Protein AF-A0A225WXA6-F1 (afdb_monomer_lite)

InterPro domains:
  IPR009057 Homedomain-like superfamily [SSF46689] (3-61)
  IPR036397 Ribonuclease H superfamily [G3DSA:3.30.420.10] (35-181)
  IPR038717 Tc1-like transposase, DDE domain [PF13358] (52-147)

Secondary structure (DSSP, 8-state):
----HHHHHHHHIIIIIS---HHHHHHHHT--HHHHHHHHHHHHHHS-SSPPPS-PPPP--TT---HHHHHHHHHHHTGGG---TTSTT-EEEE---TTT--HHHHHHHHTTT-EEEEPPTT-GGG-HHHHHHHHHHHHHHHH--THHHH-HHHHHHHHHHHHHSS-HHHHHHHHHHTT-PPPGGG---

Radius of gyration: 19.62 Å; chains: 1; bounding box: 56×31×56 Å

pLDDT: mean 82.95, std 14.19, range [34.62, 97.69]

Organism: NCBI:txid4795

Foldseek 3Di:
DDDDQQLLVVLCCCCQQVVHDLVVSCVVSVHDSVLSVLQNVVCVVPVGSDDDPDDDDPDDDPPPQALVNVVVCCVVPPLVQAAAPPDPNQEAEEESGPSCRHHVNCCSSVVRNGYYHYDRPPPVQQPLVNVLVVQLVVCCVVPVDPVCVVDVPVSSVVSNCVSPVDDVVSVQVSNVSNVDHPDPPPPDD

Sequence (189 aa):
MTYSIVLRWRDIVLMYVYSVDIATVATVLGVSVRSLSRWYTRFRATGNVLKDRQGPRPNGVDGTFTRVGFHDVFKERILPFLNSWPLPRSIVIMDNAKIHMYEKLQVLVHATGALLFFLLPYSPDLNSIEVGFLLLKRWIQRYANMAFREDPLAVLRVAMYECTKQKEEVAENLYSHCGYKPNESSIHP

Structure (mmCIF, N/CA/C/O backbone):
data_AF-A0A225WXA6-F1
#
_entry.id   AF-A0A225WXA6-F1
#
loop_
_atom_site.group_PDB
_atom_site.id
_atom_site.type_symbol
_atom_site.label_atom_id
_atom_site.label_alt_id
_atom_site.label_comp_id
_atom_site.label_asym_id
_atom_site.label_entity_id
_atom_site.label_seq_id
_atom_site.pdbx_PDB_ins_code
_atom_site.Cartn_x
_atom_site.Cartn_y
_atom_site.Cartn_z
_atom_site.occupancy
_atom_site.B_iso_or_equiv
_atom_site.auth_seq_id
_atom_site.auth_comp_id
_atom_site.auth_asym_id
_atom_site.auth_atom_id
_atom_site.pdbx_PDB_model_num
ATOM 1 N N . MET A 1 1 ? 14.614 14.986 -23.879 1.00 52.78 1 MET A N 1
ATOM 2 C CA . MET A 1 1 ? 13.524 15.327 -22.941 1.00 52.78 1 MET A CA 1
ATOM 3 C C . MET A 1 1 ? 13.657 14.467 -21.691 1.00 52.78 1 MET A C 1
ATOM 5 O O . MET A 1 1 ? 13.806 13.253 -21.813 1.00 52.78 1 MET A O 1
ATOM 9 N N . THR A 1 2 ? 13.681 15.078 -20.507 1.00 77.06 2 THR A N 1
ATOM 10 C CA . THR A 1 2 ? 13.882 14.363 -19.238 1.00 77.06 2 THR A CA 1
ATOM 11 C C . THR A 1 2 ? 12.527 14.12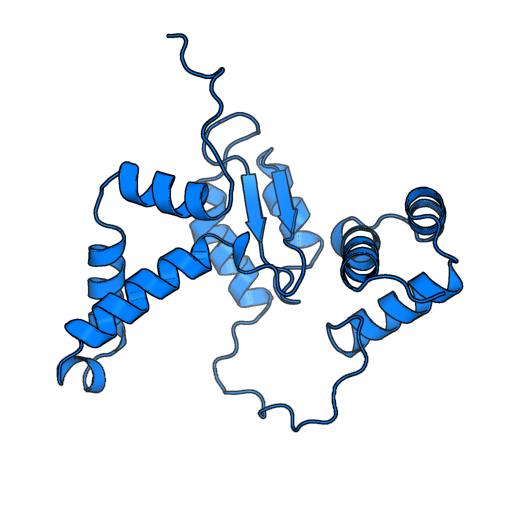3 -18.587 1.00 77.06 2 THR A C 1
ATOM 13 O O . THR A 1 2 ? 11.960 15.020 -17.981 1.00 77.06 2 THR A O 1
ATOM 16 N N . TYR A 1 3 ? 11.987 12.914 -18.732 1.00 83.81 3 TYR A N 1
ATOM 17 C CA . TYR A 1 3 ? 10.738 12.541 -18.067 1.00 83.81 3 TYR A CA 1
ATOM 18 C C . TYR A 1 3 ? 10.934 12.446 -16.553 1.00 83.81 3 TYR A C 1
ATOM 20 O O . TYR A 1 3 ? 11.946 11.878 -16.107 1.00 83.81 3 TYR A O 1
ATOM 28 N N . SER A 1 4 ? 9.960 12.962 -15.795 1.00 86.31 4 SER A N 1
ATOM 29 C CA . SER A 1 4 ? 9.952 12.936 -14.330 1.00 86.31 4 SER A CA 1
ATOM 30 C C . SER A 1 4 ? 10.000 11.503 -13.799 1.00 86.31 4 SER A C 1
ATOM 32 O O . SER A 1 4 ? 9.551 10.564 -14.458 1.00 86.31 4 SER A O 1
ATOM 34 N N . ILE A 1 5 ? 10.550 11.318 -12.598 1.00 83.44 5 ILE A N 1
ATOM 35 C CA . ILE A 1 5 ? 10.595 10.002 -11.944 1.00 83.44 5 ILE A CA 1
ATOM 36 C C . ILE A 1 5 ? 9.184 9.429 -11.745 1.00 83.44 5 ILE A C 1
ATOM 38 O O . ILE A 1 5 ? 8.960 8.251 -12.009 1.00 83.44 5 ILE A O 1
ATOM 42 N N . VAL A 1 6 ? 8.232 10.290 -11.382 1.00 80.62 6 VAL A N 1
ATOM 43 C CA . VAL A 1 6 ? 6.814 9.965 -11.190 1.00 80.62 6 VAL A CA 1
ATOM 44 C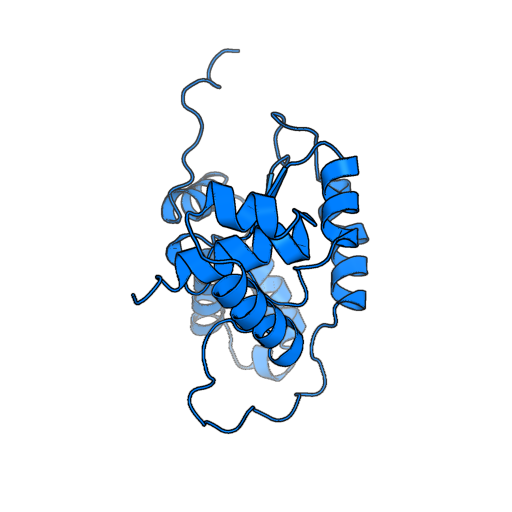 C . VAL A 1 6 ? 6.211 9.356 -12.451 1.00 80.62 6 VAL A C 1
ATOM 46 O O . VAL A 1 6 ? 5.608 8.288 -12.389 1.00 80.62 6 VAL A O 1
ATOM 49 N N . LEU A 1 7 ? 6.433 9.982 -13.611 1.00 86.31 7 LEU A N 1
ATOM 50 C CA . LEU A 1 7 ? 5.884 9.494 -14.875 1.00 86.31 7 LEU A CA 1
ATOM 51 C C . LEU A 1 7 ? 6.416 8.100 -15.228 1.00 86.31 7 LEU A C 1
ATOM 53 O O . LEU A 1 7 ? 5.663 7.253 -15.698 1.00 86.31 7 LEU A O 1
ATOM 57 N N . ARG A 1 8 ? 7.702 7.844 -14.957 1.00 89.94 8 ARG A N 1
ATOM 58 C CA . ARG A 1 8 ? 8.323 6.534 -15.208 1.00 89.94 8 ARG A CA 1
ATOM 59 C C . ARG A 1 8 ? 7.733 5.441 -14.332 1.00 89.94 8 ARG A C 1
ATOM 61 O O . ARG A 1 8 ? 7.588 4.320 -14.788 1.00 89.94 8 ARG A O 1
ATOM 68 N N . TRP A 1 9 ? 7.411 5.743 -13.079 1.00 86.00 9 TRP A N 1
ATOM 69 C CA . TRP A 1 9 ? 6.780 4.764 -12.196 1.00 86.00 9 TRP A CA 1
ATOM 70 C C . TRP A 1 9 ? 5.307 4.548 -12.510 1.00 86.00 9 TRP A C 1
ATOM 72 O O . TRP A 1 9 ? 4.847 3.413 -12.423 1.00 86.00 9 TRP A O 1
ATOM 82 N N . ARG A 1 10 ? 4.594 5.590 -12.955 1.00 86.44 10 ARG A N 1
ATOM 83 C CA . ARG A 1 10 ? 3.223 5.452 -13.463 1.00 86.44 10 ARG A CA 1
ATOM 84 C C . ARG A 1 10 ? 3.166 4.488 -14.649 1.00 86.44 10 ARG A C 1
ATOM 86 O O . ARG A 1 10 ? 2.295 3.628 -14.677 1.00 86.44 10 ARG A O 1
ATOM 93 N N . ASP A 1 11 ? 4.127 4.589 -15.567 1.00 89.94 11 ASP A N 1
ATOM 94 C CA . ASP A 1 11 ? 4.320 3.623 -16.655 1.00 89.94 11 ASP A CA 1
ATOM 95 C C . ASP A 1 11 ? 4.487 2.185 -16.131 1.00 89.94 11 ASP A C 1
ATOM 97 O O . ASP A 1 11 ? 3.712 1.302 -16.492 1.00 89.94 11 ASP A O 1
ATOM 101 N N . ILE A 1 12 ? 5.426 1.959 -15.201 1.00 90.44 12 ILE A N 1
ATOM 102 C CA . ILE A 1 12 ? 5.636 0.622 -14.626 1.00 90.44 12 ILE A CA 1
ATOM 103 C C . ILE A 1 12 ? 4.364 0.072 -13.989 1.00 90.44 12 ILE A C 1
ATOM 105 O O . ILE A 1 12 ? 4.042 -1.087 -14.214 1.00 90.44 12 ILE A O 1
ATOM 109 N N . VAL A 1 13 ? 3.641 0.865 -13.200 1.00 85.12 13 VAL A N 1
ATOM 110 C CA . VAL A 1 13 ? 2.403 0.406 -12.558 1.00 85.12 13 VAL A CA 1
ATOM 111 C C . VAL A 1 13 ? 1.384 -0.037 -13.613 1.00 85.12 13 VAL A C 1
ATOM 113 O O . VAL A 1 13 ? 0.858 -1.145 -13.518 1.00 85.12 13 VAL A O 1
ATOM 116 N N . LEU A 1 14 ? 1.159 0.771 -14.652 1.00 88.38 14 LEU A N 1
ATOM 117 C CA . LEU A 1 14 ? 0.216 0.442 -15.725 1.00 88.38 14 LEU A CA 1
ATOM 118 C C . LEU A 1 14 ? 0.629 -0.822 -16.490 1.00 88.38 14 LEU A C 1
ATOM 120 O O . LEU A 1 14 ? -0.184 -1.722 -16.673 1.00 88.38 14 LEU A O 1
ATOM 124 N N . MET A 1 15 ? 1.893 -0.927 -16.895 1.00 91.06 15 MET A N 1
ATOM 125 C CA . MET A 1 15 ? 2.355 -2.057 -17.703 1.00 91.06 15 MET A CA 1
ATOM 126 C C . MET A 1 15 ? 2.558 -3.348 -16.905 1.00 91.06 15 MET A C 1
ATOM 128 O O . MET A 1 15 ? 2.297 -4.438 -17.400 1.00 91.06 15 MET A O 1
ATOM 132 N N . TYR A 1 16 ? 3.135 -3.257 -15.707 1.00 86.75 16 TYR A N 1
ATOM 133 C CA . TYR A 1 16 ? 3.608 -4.423 -14.957 1.00 86.75 16 TYR A CA 1
ATOM 134 C C . TYR A 1 16 ? 2.580 -4.949 -13.958 1.00 86.75 16 TYR A C 1
ATOM 136 O O . TYR A 1 16 ? 2.570 -6.147 -13.687 1.00 86.75 16 TYR A O 1
ATOM 144 N N . VAL A 1 17 ? 1.765 -4.065 -13.381 1.00 82.69 17 VAL A N 1
ATOM 145 C CA . VAL A 1 17 ? 0.721 -4.474 -12.436 1.00 82.69 17 VAL A CA 1
ATOM 146 C C . VAL A 1 17 ? -0.581 -4.688 -13.185 1.00 82.69 17 VAL A C 1
ATOM 148 O O . VAL A 1 17 ? -1.092 -5.798 -13.188 1.00 82.69 17 VAL A O 1
ATOM 151 N N . TYR A 1 18 ? -1.050 -3.657 -13.888 1.00 85.81 18 TYR A N 1
ATOM 152 C CA . TYR A 1 18 ? -2.342 -3.682 -14.573 1.00 85.81 18 TYR A CA 1
ATOM 153 C C . TYR A 1 18 ? -2.319 -4.350 -15.952 1.00 85.81 18 TYR A C 1
ATOM 155 O O . TYR A 1 18 ? -3.352 -4.387 -16.616 1.00 85.81 18 TYR A O 1
ATOM 163 N N . SER A 1 19 ? -1.163 -4.856 -16.393 1.00 87.62 19 SER A N 1
ATOM 164 C CA . SER A 1 19 ? -0.989 -5.505 -17.699 1.00 87.62 19 SER A CA 1
ATOM 165 C C . SER A 1 19 ? -1.495 -4.665 -18.885 1.00 87.62 19 SER A C 1
ATOM 167 O O . SER A 1 19 ? -1.908 -5.214 -19.905 1.00 87.62 19 SER A O 1
ATOM 169 N N . VAL A 1 20 ? -1.465 -3.329 -18.771 1.00 89.50 20 VAL A N 1
ATOM 170 C CA . VAL A 1 20 ? -1.854 -2.419 -19.857 1.00 89.50 20 VAL A CA 1
ATOM 171 C C . VAL A 1 20 ? -0.798 -2.478 -20.954 1.00 89.50 20 VAL A C 1
ATOM 173 O O . VAL A 1 20 ? 0.406 -2.418 -20.681 1.00 89.50 20 VAL A O 1
ATOM 176 N N . ASP A 1 21 ? -1.235 -2.583 -22.207 1.00 93.44 21 ASP A N 1
ATOM 177 C CA . ASP A 1 21 ? -0.313 -2.690 -23.328 1.00 93.44 21 ASP A CA 1
ATOM 178 C C . ASP A 1 21 ? 0.531 -1.413 -23.502 1.00 93.44 21 ASP A C 1
ATOM 180 O O . ASP A 1 21 ? 0.099 -0.282 -23.255 1.00 93.44 21 ASP A O 1
ATOM 184 N N . ILE A 1 22 ? 1.769 -1.601 -23.958 1.00 94.19 22 ILE A N 1
ATOM 185 C CA . ILE A 1 22 ? 2.748 -0.517 -24.080 1.00 94.19 22 ILE A CA 1
ATOM 186 C C . ILE A 1 22 ? 2.324 0.567 -25.080 1.00 94.19 22 ILE A C 1
ATOM 188 O O . ILE A 1 22 ? 2.755 1.711 -24.940 1.00 94.19 22 ILE A O 1
ATOM 192 N N . ALA A 1 23 ? 1.501 0.242 -26.082 1.00 93.88 23 ALA A N 1
ATOM 193 C CA . ALA A 1 23 ? 1.040 1.215 -27.066 1.00 93.88 23 ALA A CA 1
ATOM 194 C C . ALA A 1 23 ? -0.045 2.122 -26.463 1.00 93.88 23 ALA A C 1
ATOM 196 O O . ALA A 1 23 ? 0.016 3.343 -26.632 1.00 93.88 23 ALA A O 1
ATOM 197 N N . THR A 1 24 ? -0.964 1.565 -25.673 1.00 92.94 24 THR A N 1
ATOM 198 C CA . THR A 1 24 ? -1.931 2.338 -24.884 1.00 92.94 24 THR A CA 1
ATOM 199 C C . THR A 1 24 ? -1.224 3.218 -23.866 1.00 92.94 24 THR A C 1
ATOM 201 O O . THR A 1 24 ? -1.494 4.417 -23.810 1.00 92.94 24 THR A O 1
ATOM 204 N N . VAL A 1 25 ? -0.253 2.688 -23.113 1.00 92.69 25 VAL A N 1
ATOM 205 C CA . VAL A 1 25 ? 0.516 3.502 -22.155 1.00 92.69 25 VAL A CA 1
ATOM 206 C C . VAL A 1 25 ? 1.294 4.616 -22.865 1.00 92.69 25 VAL A C 1
ATOM 208 O O . VAL A 1 25 ? 1.285 5.757 -22.401 1.00 92.69 25 VAL A O 1
ATOM 211 N N . ALA A 1 26 ? 1.910 4.332 -24.018 1.00 93.38 26 ALA A N 1
ATOM 212 C CA . ALA A 1 26 ? 2.586 5.343 -24.835 1.00 93.38 26 ALA A CA 1
ATOM 213 C C . ALA A 1 26 ? 1.645 6.476 -25.251 1.00 93.38 26 ALA A C 1
ATOM 215 O O . ALA A 1 26 ? 2.010 7.649 -25.152 1.00 93.38 26 ALA A O 1
ATOM 216 N N . THR A 1 27 ? 0.430 6.114 -25.657 1.00 93.31 27 THR A N 1
ATOM 217 C CA . THR A 1 27 ? -0.609 7.047 -26.100 1.00 93.31 27 THR A CA 1
ATOM 218 C C . THR A 1 27 ? -1.107 7.900 -24.936 1.00 93.31 27 THR A C 1
ATOM 220 O O . THR A 1 27 ? -1.074 9.125 -25.008 1.00 93.31 27 THR A O 1
ATOM 223 N N . VAL A 1 28 ? -1.492 7.268 -23.826 1.00 90.50 28 VAL A N 1
ATOM 224 C CA . VAL A 1 28 ? -2.070 7.937 -22.650 1.00 90.50 28 VAL A CA 1
ATOM 225 C C . VAL A 1 28 ? -1.052 8.830 -21.937 1.00 90.50 28 VAL A C 1
ATOM 227 O O . VAL A 1 28 ? -1.403 9.892 -21.428 1.00 90.50 28 VAL A O 1
ATOM 230 N N . LEU A 1 29 ? 0.216 8.413 -21.866 1.00 91.25 29 LEU A N 1
ATOM 231 C CA . LEU A 1 29 ? 1.261 9.168 -21.168 1.00 91.25 29 LEU A CA 1
ATOM 232 C C . LEU A 1 29 ? 2.011 10.160 -22.067 1.00 91.25 29 LEU A C 1
ATOM 234 O O . LEU A 1 29 ? 2.798 10.949 -21.544 1.00 91.25 29 LEU A O 1
ATOM 238 N N . GLY A 1 30 ? 1.817 10.114 -23.390 1.00 92.00 30 GLY A N 1
ATOM 239 C CA . GLY A 1 30 ? 2.584 10.926 -24.340 1.00 92.00 30 GLY A CA 1
ATOM 240 C C . GLY A 1 30 ? 4.080 10.582 -24.349 1.00 92.00 30 GLY A C 1
ATOM 241 O O . GLY A 1 30 ? 4.936 11.459 -24.492 1.00 92.00 30 GLY A O 1
ATOM 242 N N . VAL A 1 31 ? 4.425 9.307 -24.143 1.00 92.88 31 VAL A N 1
ATOM 243 C CA . VAL A 1 31 ? 5.813 8.830 -24.047 1.00 92.88 31 VAL A CA 1
ATOM 244 C C . VAL A 1 31 ? 6.100 7.838 -25.167 1.00 92.88 31 VAL A C 1
ATOM 246 O O . VAL A 1 31 ? 5.332 6.920 -25.414 1.00 92.88 31 VAL A O 1
ATOM 249 N N . SER A 1 32 ? 7.259 7.962 -25.819 1.00 94.81 32 SER A N 1
ATOM 250 C CA . SER A 1 32 ? 7.673 7.010 -26.859 1.00 94.81 32 SER A CA 1
ATOM 251 C C . SER A 1 32 ? 7.761 5.575 -26.316 1.00 94.81 32 SER A C 1
ATOM 253 O O . SER A 1 32 ? 8.412 5.368 -25.284 1.00 94.81 32 SER A O 1
ATOM 255 N N . VAL A 1 33 ? 7.284 4.588 -27.080 1.00 95.06 33 VAL A N 1
ATOM 256 C CA . VAL A 1 33 ? 7.419 3.147 -26.778 1.00 95.06 33 VAL A CA 1
ATOM 257 C C . VAL A 1 33 ? 8.857 2.778 -26.395 1.00 95.06 33 VAL A C 1
ATOM 259 O O . VAL A 1 33 ? 9.084 2.135 -25.377 1.00 95.06 33 VAL A O 1
ATOM 262 N N . ARG A 1 34 ? 9.862 3.289 -27.122 1.00 94.69 34 ARG A N 1
ATOM 263 C CA . ARG A 1 34 ? 11.288 3.047 -26.827 1.00 94.69 34 ARG A CA 1
ATOM 264 C C . ARG A 1 34 ? 11.699 3.453 -25.406 1.00 94.69 34 ARG A C 1
ATOM 266 O O . ARG A 1 34 ? 12.528 2.788 -24.784 1.00 94.69 34 ARG A O 1
ATOM 273 N N . SER A 1 35 ? 11.169 4.568 -24.903 1.00 93.81 35 SER A N 1
ATOM 274 C CA . SER A 1 35 ? 11.470 5.037 -23.546 1.00 93.81 35 SER A CA 1
ATOM 275 C C . SER A 1 35 ? 10.802 4.159 -22.493 1.00 93.81 35 SER A C 1
ATOM 277 O O . SER A 1 35 ? 11.492 3.791 -21.541 1.00 93.81 35 SER A O 1
ATOM 279 N N . LEU A 1 36 ? 9.539 3.776 -22.713 1.00 93.44 36 LEU A N 1
ATOM 280 C CA . LEU A 1 36 ? 8.795 2.853 -21.849 1.00 93.44 36 LEU A CA 1
ATOM 281 C C . LEU A 1 36 ? 9.486 1.486 -21.785 1.00 93.44 36 LEU A C 1
ATOM 283 O O . LEU A 1 36 ? 9.868 1.037 -20.709 1.00 93.44 36 LEU A O 1
ATOM 287 N N . SER A 1 37 ? 9.811 0.876 -22.935 1.00 94.19 37 SER A N 1
ATOM 288 C CA . SER A 1 37 ? 10.503 -0.422 -22.991 1.00 94.19 37 SER A CA 1
ATOM 289 C C . SER A 1 37 ? 11.821 -0.411 -22.215 1.00 94.19 37 SER A C 1
ATOM 291 O O . SER A 1 37 ? 12.156 -1.374 -21.522 1.00 94.19 37 SER A O 1
ATOM 293 N N . ARG A 1 38 ? 12.576 0.693 -22.292 1.00 93.69 38 ARG A N 1
ATOM 294 C CA . ARG A 1 38 ? 13.838 0.856 -21.559 1.00 93.69 38 ARG A CA 1
ATOM 295 C C . ARG A 1 38 ? 13.618 0.923 -20.046 1.00 93.69 38 ARG A C 1
A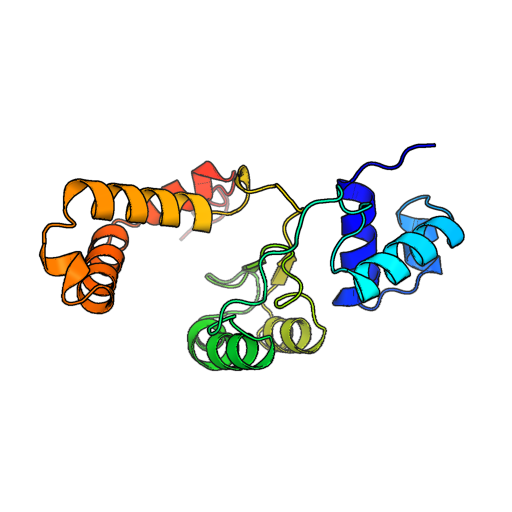TOM 297 O O . ARG A 1 38 ? 14.418 0.354 -19.303 1.00 93.69 38 ARG A O 1
ATOM 304 N N . TRP A 1 39 ? 12.593 1.637 -19.580 1.00 92.44 39 TRP A N 1
ATOM 305 C CA . TRP A 1 39 ? 12.268 1.707 -18.153 1.00 92.44 39 TRP A CA 1
ATOM 306 C C . TRP A 1 39 ? 11.727 0.375 -17.645 1.00 92.44 39 TRP A C 1
ATOM 308 O O . TRP A 1 39 ? 12.218 -0.111 -16.630 1.00 92.44 39 TRP A O 1
ATOM 318 N N . TYR A 1 40 ? 10.824 -0.256 -18.394 1.00 91.31 40 TYR A N 1
ATOM 319 C CA . TYR A 1 40 ? 10.265 -1.566 -18.082 1.00 91.31 40 TYR A CA 1
ATOM 320 C C . TYR A 1 40 ? 11.349 -2.640 -17.949 1.00 91.31 40 TYR A C 1
ATOM 322 O O . TYR A 1 40 ? 11.455 -3.294 -16.913 1.00 91.31 40 TYR A O 1
ATOM 330 N N . THR A 1 41 ? 12.228 -2.763 -18.949 1.00 92.12 41 THR A N 1
ATOM 331 C CA . THR A 1 41 ? 13.346 -3.727 -18.929 1.00 92.12 41 THR A CA 1
ATOM 332 C C . THR A 1 41 ? 14.232 -3.523 -17.703 1.00 92.12 41 THR A C 1
ATOM 334 O O . THR A 1 41 ? 14.635 -4.475 -17.036 1.00 92.12 41 THR A O 1
ATOM 337 N N . ARG A 1 42 ? 14.505 -2.263 -17.362 1.00 89.50 42 ARG A N 1
ATOM 338 C CA . ARG A 1 42 ? 15.304 -1.940 -16.188 1.00 89.50 42 ARG A CA 1
ATOM 339 C C . ARG A 1 42 ? 14.601 -2.297 -14.890 1.00 89.50 42 ARG A C 1
ATOM 341 O O . ARG A 1 42 ? 15.212 -2.939 -14.046 1.00 89.50 42 ARG A O 1
ATOM 348 N N . PHE A 1 43 ? 13.340 -1.913 -14.743 1.00 88.06 43 PHE A N 1
ATOM 349 C CA . PHE A 1 43 ? 12.554 -2.242 -13.566 1.00 88.06 43 PHE A CA 1
ATOM 350 C C . PHE A 1 43 ? 12.493 -3.761 -13.354 1.00 88.06 43 PHE A C 1
ATOM 352 O O . PHE A 1 43 ? 12.691 -4.239 -12.238 1.00 88.06 43 PHE A O 1
ATOM 359 N N . ARG A 1 44 ? 12.325 -4.548 -14.424 1.00 86.19 44 ARG A N 1
ATOM 360 C CA . ARG A 1 44 ? 12.378 -6.016 -14.347 1.00 86.19 44 ARG A CA 1
ATOM 361 C C . ARG A 1 44 ? 13.712 -6.511 -13.775 1.00 86.19 44 ARG A C 1
ATOM 363 O O . ARG A 1 44 ? 13.700 -7.377 -12.897 1.00 86.19 44 ARG A O 1
ATOM 370 N N . ALA A 1 45 ? 14.826 -5.928 -14.220 1.00 83.06 45 ALA A N 1
ATOM 371 C CA . ALA A 1 45 ? 16.173 -6.299 -13.793 1.00 83.06 45 ALA A CA 1
ATOM 372 C C . ALA A 1 45 ? 16.522 -5.839 -12.364 1.00 83.06 45 ALA A C 1
ATOM 374 O O . ALA A 1 45 ? 17.020 -6.630 -11.568 1.00 83.06 45 ALA A O 1
ATOM 375 N N . THR A 1 46 ? 16.262 -4.577 -12.014 1.00 81.69 46 THR A N 1
ATOM 376 C CA . THR A 1 46 ? 16.762 -3.962 -10.768 1.00 81.69 46 THR A CA 1
ATOM 377 C C . THR A 1 46 ? 15.678 -3.670 -9.737 1.00 81.69 46 THR A C 1
ATOM 379 O O . THR A 1 46 ? 15.992 -3.435 -8.577 1.00 81.69 46 THR A O 1
ATOM 382 N N . GLY A 1 47 ? 14.406 -3.673 -10.133 1.00 79.50 47 GLY A N 1
ATOM 383 C CA . GLY A 1 47 ? 13.308 -3.154 -9.319 1.00 79.50 47 GLY A CA 1
ATOM 384 C C . GLY A 1 47 ? 13.225 -1.626 -9.296 1.00 79.50 47 GLY A C 1
ATOM 385 O O . GLY A 1 47 ? 12.451 -1.093 -8.514 1.00 79.50 47 GLY A O 1
ATOM 386 N N . ASN A 1 48 ? 13.995 -0.907 -10.123 1.00 82.38 48 ASN A N 1
ATOM 387 C CA . ASN A 1 48 ? 14.000 0.557 -10.153 1.00 82.38 48 ASN A CA 1
ATOM 388 C C . ASN A 1 48 ? 13.980 1.099 -11.595 1.00 82.38 48 ASN A C 1
ATOM 390 O O . ASN A 1 48 ? 14.526 0.490 -12.512 1.00 82.38 48 ASN A O 1
ATOM 394 N N . VAL A 1 49 ? 13.381 2.273 -11.807 1.00 84.19 49 VAL A N 1
ATOM 395 C CA . VAL A 1 49 ? 13.358 2.968 -13.112 1.00 84.19 49 VAL A CA 1
ATOM 396 C C . VAL A 1 49 ? 14.550 3.915 -13.313 1.00 84.19 49 VAL A C 1
ATOM 398 O O . VAL A 1 49 ? 14.794 4.400 -14.425 1.00 84.19 49 VAL A O 1
ATOM 401 N N . LEU A 1 50 ? 15.306 4.200 -12.249 1.00 83.06 50 LEU A N 1
ATOM 402 C CA . LEU A 1 50 ? 16.518 5.021 -12.275 1.00 83.06 50 LEU A CA 1
ATOM 403 C C . LEU A 1 50 ? 17.783 4.177 -12.455 1.00 83.06 50 LEU A C 1
ATOM 405 O O . LEU A 1 50 ? 17.748 2.954 -12.387 1.00 83.06 50 LEU A O 1
ATOM 409 N N . LYS A 1 51 ? 18.908 4.814 -12.814 1.00 76.25 51 LYS A N 1
ATOM 410 C CA . LYS A 1 51 ? 20.217 4.131 -12.774 1.00 76.25 51 LYS A CA 1
ATOM 411 C C . LYS A 1 51 ? 20.585 4.044 -11.294 1.00 76.25 51 LYS A C 1
ATOM 413 O O . LYS A 1 51 ? 20.437 5.057 -10.615 1.00 76.25 51 LYS A O 1
ATOM 418 N N . ASP A 1 52 ? 21.043 2.886 -10.822 1.00 63.19 52 ASP A N 1
ATOM 419 C CA . ASP A 1 52 ? 21.612 2.793 -9.475 1.00 63.19 52 ASP A CA 1
ATOM 420 C C . ASP A 1 52 ? 22.697 3.874 -9.341 1.00 63.19 52 ASP A C 1
ATOM 422 O O . ASP A 1 52 ? 23.567 4.003 -10.211 1.00 63.19 52 ASP A O 1
ATOM 426 N N . ARG A 1 53 ? 22.642 4.677 -8.270 1.00 55.53 53 ARG A N 1
ATOM 427 C CA . ARG A 1 53 ? 23.859 5.336 -7.786 1.00 55.53 53 ARG A CA 1
ATOM 428 C C . ARG A 1 53 ? 24.755 4.191 -7.331 1.00 55.53 53 ARG A C 1
ATOM 430 O O . ARG A 1 53 ? 24.327 3.416 -6.483 1.00 55.53 53 ARG A O 1
ATOM 437 N N . GLN A 1 54 ? 25.927 4.039 -7.948 1.00 41.47 54 GLN A N 1
ATOM 438 C CA . GLN A 1 54 ? 26.898 3.019 -7.553 1.00 41.47 54 GLN A CA 1
ATOM 439 C C . GLN A 1 54 ? 27.140 3.133 -6.047 1.00 41.47 54 GLN A C 1
ATOM 441 O O . GLN A 1 54 ? 27.697 4.112 -5.562 1.00 41.47 54 GLN A O 1
ATOM 446 N N . GLY A 1 55 ? 26.648 2.143 -5.325 1.00 48.81 55 GLY A N 1
ATOM 447 C CA . GLY A 1 55 ? 26.799 1.968 -3.897 1.00 48.81 55 GLY A CA 1
ATOM 448 C C . GLY A 1 55 ? 26.594 0.483 -3.623 1.00 48.81 55 GLY A C 1
ATOM 449 O O . GLY A 1 55 ? 25.786 -0.147 -4.318 1.00 48.81 55 GLY A O 1
ATOM 450 N N . PRO A 1 56 ? 27.351 -0.109 -2.691 1.00 39.69 56 PRO A N 1
ATOM 451 C CA . PRO A 1 56 ? 27.225 -1.524 -2.403 1.00 39.69 56 PRO A CA 1
ATOM 452 C C . PRO A 1 56 ? 25.788 -1.801 -1.965 1.00 39.69 56 PRO A C 1
ATOM 454 O O . PRO A 1 56 ? 25.261 -1.146 -1.065 1.00 39.69 56 PRO A O 1
ATOM 457 N N . ARG A 1 57 ? 25.135 -2.759 -2.629 1.00 49.16 57 ARG A N 1
ATOM 458 C CA . ARG A 1 57 ? 23.886 -3.316 -2.114 1.00 49.16 57 ARG A CA 1
ATOM 459 C C . ARG A 1 57 ? 24.256 -4.018 -0.809 1.00 49.16 57 ARG A C 1
ATOM 461 O O . ARG A 1 57 ? 25.194 -4.817 -0.843 1.00 49.16 57 ARG A O 1
ATOM 468 N N . PRO A 1 58 ? 23.592 -3.740 0.323 1.00 47.12 58 PRO A N 1
ATOM 469 C CA . PRO A 1 58 ? 23.767 -4.591 1.485 1.00 47.12 58 PRO A CA 1
ATOM 470 C C . PRO A 1 58 ? 23.428 -6.015 1.039 1.00 47.12 58 PRO A C 1
ATOM 472 O O . PRO A 1 58 ? 22.384 -6.241 0.419 1.00 47.12 58 PRO A O 1
ATOM 475 N N . ASN A 1 59 ? 24.366 -6.940 1.258 1.00 44.03 59 ASN A N 1
ATOM 476 C CA . ASN A 1 59 ? 24.140 -8.358 1.018 1.00 44.03 59 ASN A CA 1
ATOM 477 C C . ASN A 1 59 ? 22.825 -8.745 1.692 1.00 44.03 59 ASN A C 1
ATOM 479 O O . ASN A 1 59 ? 22.552 -8.280 2.801 1.00 44.03 59 ASN A O 1
ATOM 483 N N . GLY A 1 60 ? 22.005 -9.519 0.974 1.00 44.19 60 GLY A N 1
ATOM 484 C CA . GLY A 1 60 ? 20.692 -9.953 1.432 1.00 44.19 60 GLY A CA 1
ATOM 485 C C . GLY A 1 60 ? 20.789 -10.428 2.872 1.00 44.19 60 GLY A C 1
ATOM 486 O O . GLY A 1 60 ? 21.497 -11.385 3.165 1.00 44.19 60 GLY A O 1
ATOM 487 N N . VAL A 1 61 ? 20.139 -9.685 3.759 1.00 42.06 61 VAL A N 1
ATOM 488 C CA . VAL A 1 61 ? 20.067 -10.028 5.169 1.00 42.06 61 VAL A CA 1
ATOM 489 C C . VAL A 1 61 ? 19.147 -11.239 5.248 1.00 42.06 61 VAL A C 1
ATOM 491 O O . VAL A 1 61 ? 18.025 -11.198 4.717 1.00 42.06 61 VAL A O 1
ATOM 494 N N . ASP A 1 62 ? 19.620 -12.319 5.865 1.00 39.00 62 ASP A N 1
ATOM 495 C CA . ASP A 1 62 ? 18.761 -13.434 6.248 1.00 39.00 62 ASP A CA 1
ATOM 496 C C . ASP A 1 62 ? 17.544 -12.865 7.004 1.00 39.00 62 ASP A C 1
ATOM 498 O O . ASP A 1 62 ? 17.693 -12.067 7.929 1.00 39.00 62 ASP A O 1
ATOM 502 N N . GLY A 1 63 ? 16.330 -13.190 6.539 1.00 52.47 63 GLY A N 1
ATOM 503 C CA . GLY A 1 63 ? 15.074 -12.609 7.048 1.00 52.47 63 GLY A CA 1
ATOM 504 C C . GLY A 1 63 ? 14.333 -11.650 6.102 1.00 52.47 63 GLY A C 1
ATOM 505 O O . GLY A 1 63 ? 13.352 -11.030 6.510 1.00 52.47 63 GLY A O 1
ATOM 506 N N . THR A 1 64 ? 14.744 -11.520 4.835 1.00 63.09 64 THR A N 1
ATOM 507 C CA . THR A 1 64 ? 14.007 -10.690 3.860 1.00 63.09 64 THR A CA 1
ATOM 508 C C . THR A 1 64 ? 12.610 -11.264 3.580 1.00 63.09 64 THR A C 1
ATOM 510 O O . THR A 1 64 ? 12.470 -12.394 3.110 1.00 63.09 64 THR A O 1
ATOM 513 N N . PHE A 1 65 ? 11.563 -10.470 3.827 1.00 77.88 65 PHE A N 1
ATOM 514 C CA . PHE A 1 65 ? 10.175 -10.869 3.589 1.00 77.88 65 PHE A CA 1
ATOM 515 C C . PHE A 1 65 ? 9.917 -11.088 2.088 1.00 77.88 65 PHE A C 1
ATOM 517 O O . PHE A 1 65 ? 10.035 -10.170 1.274 1.00 77.88 65 PHE A O 1
ATOM 524 N N . THR A 1 66 ? 9.623 -12.332 1.701 1.00 88.88 66 THR A N 1
ATOM 525 C CA . THR A 1 66 ? 9.499 -12.723 0.289 1.00 88.88 66 THR A CA 1
ATOM 526 C C . THR A 1 66 ? 8.125 -12.372 -0.276 1.00 88.88 66 THR A C 1
ATOM 528 O O . THR A 1 66 ? 7.163 -12.172 0.460 1.00 88.88 66 THR A O 1
ATOM 531 N N . ARG A 1 67 ? 7.992 -12.361 -1.612 1.00 89.50 67 ARG A N 1
ATOM 532 C CA . ARG A 1 67 ? 6.682 -12.195 -2.267 1.00 89.50 67 ARG A CA 1
ATOM 533 C C . ARG A 1 67 ? 5.674 -13.261 -1.824 1.00 89.50 67 ARG A C 1
ATOM 535 O O . ARG A 1 67 ? 4.504 -12.939 -1.671 1.00 89.50 67 ARG A O 1
ATOM 542 N N . VAL A 1 68 ? 6.124 -14.506 -1.648 1.00 91.12 68 VAL A N 1
ATOM 543 C CA . VAL A 1 68 ? 5.263 -15.616 -1.210 1.00 91.12 68 VAL A CA 1
ATOM 544 C C . VAL A 1 68 ? 4.784 -15.365 0.217 1.00 91.12 68 VAL A C 1
ATOM 546 O O . VAL A 1 68 ? 3.583 -15.291 0.435 1.00 91.12 68 VAL A O 1
ATOM 549 N N . GLY A 1 69 ? 5.707 -15.083 1.144 1.00 92.06 69 GLY A N 1
ATOM 550 C CA . GLY A 1 69 ? 5.344 -14.769 2.529 1.00 92.06 69 GLY A CA 1
ATOM 551 C C . GLY A 1 69 ? 4.426 -13.548 2.641 1.00 92.06 69 GLY A C 1
ATOM 552 O O . GLY A 1 69 ? 3.453 -13.573 3.389 1.00 92.06 69 GLY A O 1
ATOM 553 N N . PHE A 1 70 ? 4.672 -12.506 1.841 1.00 93.25 70 PHE A N 1
ATOM 554 C CA . PHE A 1 70 ? 3.777 -11.352 1.760 1.00 93.25 70 PHE A CA 1
ATOM 555 C C . PHE A 1 70 ? 2.382 -11.732 1.256 1.00 93.25 70 PHE A C 1
ATOM 557 O O . PHE A 1 70 ? 1.393 -11.282 1.827 1.00 93.25 70 PHE A O 1
ATOM 564 N N . HIS A 1 71 ? 2.289 -12.551 0.206 1.00 94.56 71 HIS A N 1
ATOM 565 C CA . HIS A 1 71 ? 1.009 -12.995 -0.342 1.00 94.56 71 HIS A CA 1
ATOM 566 C C . HIS A 1 71 ? 0.174 -13.745 0.697 1.00 94.56 71 HIS A C 1
ATOM 568 O O . HIS A 1 71 ? -1.011 -13.451 0.853 1.00 94.56 71 HIS A O 1
ATOM 574 N N . ASP A 1 72 ? 0.801 -14.672 1.421 1.00 95.25 72 ASP A N 1
ATOM 575 C CA . ASP A 1 72 ? 0.122 -15.513 2.403 1.00 95.25 72 ASP A CA 1
ATOM 576 C C . ASP A 1 72 ? -0.355 -14.678 3.597 1.00 95.25 72 ASP A C 1
ATOM 578 O O . ASP A 1 72 ? -1.539 -14.695 3.931 1.00 95.25 72 ASP A O 1
ATOM 582 N N . VAL A 1 73 ? 0.514 -13.819 4.147 1.00 94.19 73 VAL A N 1
ATOM 583 C CA . VAL A 1 73 ? 0.133 -12.902 5.233 1.00 94.19 73 VAL A CA 1
ATOM 584 C C . VAL A 1 73 ? -0.967 -11.935 4.795 1.00 94.19 73 VAL A C 1
ATOM 586 O O . VAL A 1 73 ? -1.905 -11.700 5.554 1.00 94.19 73 VAL A O 1
ATOM 589 N N . PHE A 1 74 ? -0.902 -11.384 3.580 1.00 95.81 74 PHE A N 1
ATOM 590 C CA . PHE A 1 74 ? -1.948 -10.489 3.080 1.00 95.81 74 PHE A CA 1
ATOM 591 C C . PHE A 1 74 ? -3.293 -11.218 2.978 1.00 95.81 74 PHE A C 1
ATOM 593 O O . PHE A 1 74 ? -4.317 -10.711 3.441 1.00 95.81 74 PHE A O 1
ATOM 600 N N . LYS A 1 75 ? -3.290 -12.429 2.413 1.00 96.50 75 LYS A N 1
ATOM 601 C CA . LYS A 1 75 ? -4.487 -13.259 2.271 1.00 96.50 75 LYS A CA 1
ATOM 602 C C . LYS A 1 75 ? -5.095 -13.631 3.625 1.00 96.50 75 LYS A C 1
ATOM 604 O O . LYS A 1 75 ? -6.311 -13.616 3.760 1.00 96.50 75 LYS A O 1
ATOM 609 N N . GLU A 1 76 ? -4.276 -13.958 4.615 1.00 96.56 76 GLU A N 1
ATOM 610 C CA . GLU A 1 76 ? -4.756 -14.411 5.924 1.00 96.56 76 GLU A CA 1
ATOM 611 C C . GLU A 1 76 ? -5.148 -13.263 6.855 1.00 96.56 76 GLU A C 1
ATOM 613 O O . GLU A 1 76 ? -6.075 -13.399 7.651 1.00 96.56 76 GLU A O 1
ATOM 618 N N . ARG A 1 77 ? -4.427 -12.138 6.796 1.00 95.00 77 ARG A N 1
ATOM 619 C CA . ARG A 1 77 ? -4.499 -11.086 7.824 1.00 95.00 77 ARG A CA 1
ATOM 620 C C . ARG A 1 77 ? -5.137 -9.791 7.345 1.00 95.00 77 ARG A C 1
ATOM 622 O O . ARG A 1 77 ? -5.534 -9.001 8.193 1.00 95.00 77 ARG A O 1
ATOM 629 N N . ILE A 1 78 ? -5.227 -9.560 6.035 1.00 95.25 78 ILE A N 1
ATOM 630 C CA . ILE A 1 78 ? -5.770 -8.316 5.466 1.00 95.25 78 ILE A CA 1
ATOM 631 C C . ILE A 1 78 ? -7.051 -8.590 4.683 1.00 95.25 78 ILE A C 1
ATOM 633 O O . ILE A 1 78 ? -8.066 -7.944 4.932 1.00 95.25 78 ILE A O 1
ATOM 637 N N . LEU A 1 79 ? -7.027 -9.580 3.786 1.00 96.62 79 LEU A N 1
ATOM 638 C CA . LEU A 1 79 ? -8.152 -9.901 2.904 1.00 96.62 79 LEU A CA 1
ATOM 639 C C . LEU A 1 79 ? -9.500 -10.084 3.627 1.00 96.62 79 LEU A C 1
ATOM 641 O O . LEU A 1 79 ? -10.483 -9.542 3.127 1.00 96.62 79 LEU A O 1
ATOM 645 N N . PRO A 1 80 ? -9.586 -10.760 4.796 1.00 97.44 80 PRO A N 1
ATOM 646 C CA . PRO A 1 80 ? -10.866 -10.970 5.483 1.00 97.44 80 PRO A CA 1
ATOM 647 C C . PRO A 1 80 ? -11.547 -9.684 5.971 1.00 97.44 80 PRO A C 1
ATOM 649 O O . PRO A 1 80 ? -12.716 -9.715 6.341 1.00 97.44 80 PRO A O 1
ATOM 652 N N . PHE A 1 81 ? -10.821 -8.564 6.009 1.00 95.94 81 PHE A N 1
ATOM 653 C CA . PHE A 1 81 ? -11.341 -7.275 6.458 1.00 95.94 81 PHE A CA 1
ATOM 654 C C . PHE A 1 81 ? -11.760 -6.355 5.307 1.00 95.94 81 PHE A C 1
ATOM 656 O O . PHE A 1 81 ? -12.338 -5.297 5.578 1.00 95.94 81 PHE A O 1
ATOM 663 N N . LEU A 1 82 ? -11.460 -6.726 4.057 1.00 97.44 82 LEU A N 1
ATOM 664 C CA . LEU A 1 82 ? -11.776 -5.912 2.888 1.00 97.44 82 LEU A CA 1
ATOM 665 C C . LEU A 1 82 ? -13.252 -6.025 2.510 1.00 97.44 82 LEU A C 1
ATOM 667 O O . LEU A 1 82 ? -13.828 -7.111 2.523 1.00 97.44 82 LEU A O 1
ATOM 671 N N . ASN A 1 83 ? -13.836 -4.891 2.132 1.00 97.06 83 ASN A N 1
ATOM 672 C CA . ASN A 1 83 ? -15.196 -4.799 1.608 1.00 97.06 83 ASN A CA 1
ATOM 673 C C . ASN A 1 83 ? -15.192 -4.217 0.187 1.00 97.06 83 ASN A C 1
ATOM 675 O O . ASN A 1 83 ? -14.221 -3.592 -0.241 1.00 97.06 83 ASN A O 1
ATOM 679 N N . SER A 1 84 ? -16.309 -4.354 -0.526 1.00 97.25 84 SER A N 1
ATOM 680 C CA . SER A 1 84 ? -16.491 -3.732 -1.838 1.00 97.25 84 SER A CA 1
ATOM 681 C C . SER A 1 84 ? -16.573 -2.207 -1.744 1.00 97.25 84 SER A C 1
ATOM 683 O O . SER A 1 84 ? -17.230 -1.673 -0.850 1.00 97.25 84 SER A O 1
ATOM 685 N N . TRP A 1 85 ? -15.973 -1.488 -2.691 1.00 94.50 85 TRP A N 1
ATOM 686 C CA . TRP A 1 85 ? -16.135 -0.033 -2.792 1.00 94.50 85 TRP A CA 1
ATOM 687 C C . TRP A 1 85 ? -17.611 0.339 -3.055 1.00 94.50 85 TRP A C 1
ATOM 689 O O . TRP A 1 85 ? -18.231 -0.310 -3.901 1.00 94.50 85 TRP A O 1
ATOM 699 N N . PRO A 1 86 ? -18.200 1.352 -2.373 1.00 94.69 86 PRO A N 1
ATOM 700 C CA . PRO A 1 86 ? -17.582 2.356 -1.492 1.00 94.69 86 PRO A CA 1
ATOM 701 C C . PRO A 1 86 ? -17.705 2.087 0.025 1.00 94.69 86 PRO A C 1
ATOM 703 O O . PRO A 1 86 ? -17.649 3.023 0.820 1.00 94.69 86 PRO A O 1
ATOM 706 N N . LEU A 1 87 ? -17.889 0.836 0.461 1.00 93.19 87 LEU A N 1
ATOM 707 C CA . LEU A 1 87 ? -18.045 0.507 1.887 1.00 93.19 87 LEU A CA 1
ATOM 708 C C . LEU A 1 87 ? -16.758 0.779 2.694 1.00 93.19 87 LEU A C 1
ATOM 710 O O . LEU A 1 87 ? -15.672 0.840 2.117 1.00 93.19 87 LEU A O 1
ATOM 714 N N . PRO A 1 88 ? -16.809 0.895 4.034 1.00 91.19 88 PRO A N 1
ATOM 715 C CA . PRO A 1 88 ? -15.599 1.010 4.851 1.00 91.19 88 PRO A CA 1
ATOM 716 C C . PRO A 1 88 ? -14.605 -0.128 4.577 1.00 91.19 88 PRO A C 1
ATOM 718 O O . PRO A 1 88 ? -15.019 -1.259 4.344 1.00 91.19 88 PRO A O 1
ATOM 721 N N . ARG A 1 89 ? -13.293 0.141 4.654 1.00 91.81 89 ARG A N 1
ATOM 722 C CA . ARG A 1 89 ? -12.217 -0.841 4.367 1.00 91.81 89 ARG A CA 1
ATOM 723 C C . ARG A 1 89 ? -12.233 -1.396 2.931 1.00 91.81 89 ARG A C 1
ATOM 725 O O . ARG A 1 89 ? -11.951 -2.568 2.712 1.00 91.81 89 ARG A O 1
ATOM 732 N N . SER A 1 90 ? -12.552 -0.558 1.949 1.00 94.94 90 SER A N 1
ATOM 733 C CA . SER A 1 90 ? -12.613 -0.945 0.529 1.00 94.94 90 SER A CA 1
ATOM 734 C C . SER A 1 90 ? -11.492 -0.381 -0.344 1.00 94.94 90 SER A C 1
ATOM 736 O O . SER A 1 90 ? -11.489 -0.589 -1.555 1.00 94.94 90 SER A O 1
ATOM 738 N N . ILE A 1 91 ? -10.522 0.318 0.246 1.00 93.62 91 ILE A N 1
ATOM 739 C CA . ILE A 1 91 ? -9.334 0.809 -0.454 1.00 93.62 91 ILE A CA 1
ATOM 740 C C . ILE A 1 91 ? -8.090 0.213 0.198 1.00 93.62 91 ILE A C 1
ATOM 742 O O . ILE A 1 91 ? -7.892 0.335 1.406 1.00 93.62 91 ILE A O 1
ATOM 746 N N . VAL A 1 92 ? -7.224 -0.373 -0.623 1.00 94.31 92 VAL A N 1
ATOM 747 C CA . VAL A 1 92 ? -5.875 -0.796 -0.252 1.00 94.31 92 VAL A CA 1
ATOM 748 C C . VAL A 1 92 ? -4.876 0.162 -0.888 1.00 94.31 92 VAL A C 1
ATOM 750 O O . VAL A 1 92 ? -4.881 0.359 -2.103 1.00 94.31 92 VAL A O 1
ATOM 753 N N . ILE A 1 93 ? -3.998 0.737 -0.071 1.00 91.25 93 ILE A N 1
ATOM 754 C CA . ILE A 1 93 ? -2.902 1.602 -0.513 1.00 91.25 93 ILE A CA 1
ATOM 755 C C . ILE A 1 93 ? -1.593 0.901 -0.162 1.00 91.25 93 ILE A C 1
ATOM 757 O O . ILE A 1 93 ? -1.377 0.533 0.990 1.00 91.25 93 ILE A O 1
ATOM 761 N N . MET A 1 94 ? -0.733 0.703 -1.156 1.00 90.88 94 MET A N 1
A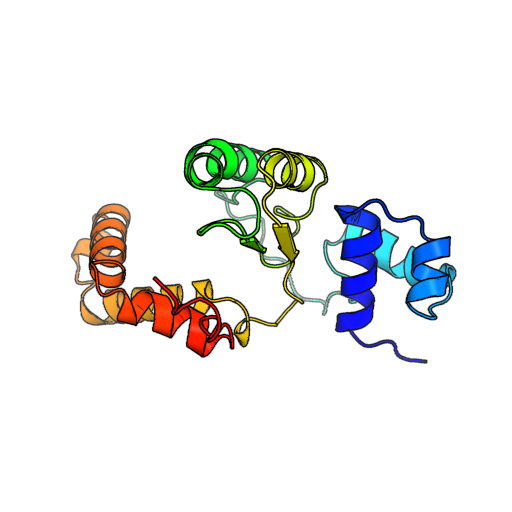TOM 762 C CA . MET A 1 94 ? 0.557 0.027 -1.012 1.00 90.88 94 MET A CA 1
ATOM 763 C C . MET A 1 94 ? 1.679 0.944 -1.482 1.00 90.88 94 MET A C 1
ATOM 765 O O . MET A 1 94 ? 1.498 1.700 -2.435 1.00 90.88 94 MET A O 1
ATOM 769 N N . ASP A 1 95 ? 2.861 0.853 -0.876 1.00 85.75 95 ASP A N 1
ATOM 770 C CA . ASP A 1 95 ? 4.051 1.433 -1.496 1.00 85.75 95 ASP A CA 1
ATOM 771 C C . ASP A 1 95 ? 4.457 0.641 -2.759 1.00 85.75 95 ASP A C 1
ATOM 773 O O . ASP A 1 95 ? 3.863 -0.381 -3.122 1.00 85.75 95 ASP A O 1
ATOM 777 N N . ASN A 1 96 ? 5.465 1.129 -3.479 1.00 81.56 96 ASN A N 1
ATOM 778 C CA . ASN A 1 96 ? 5.890 0.534 -4.741 1.00 81.56 96 ASN A CA 1
ATOM 779 C C . ASN A 1 96 ? 6.970 -0.554 -4.588 1.00 81.56 96 ASN A C 1
ATOM 781 O O . ASN A 1 96 ? 7.689 -0.837 -5.557 1.00 81.56 96 ASN A O 1
ATOM 785 N N . ALA A 1 97 ? 7.128 -1.169 -3.408 1.00 83.44 97 ALA A N 1
ATOM 786 C CA . ALA A 1 97 ? 8.111 -2.232 -3.256 1.00 83.44 97 ALA A CA 1
ATOM 787 C C . ALA A 1 97 ? 7.791 -3.411 -4.193 1.00 83.44 97 ALA A C 1
ATOM 789 O O . ALA A 1 97 ? 6.646 -3.835 -4.372 1.00 83.44 97 ALA A O 1
ATOM 790 N N . LYS A 1 98 ? 8.836 -3.998 -4.792 1.00 81.88 98 LYS A N 1
ATOM 791 C CA . LYS A 1 98 ? 8.720 -5.060 -5.815 1.00 81.88 98 LYS A CA 1
ATOM 792 C C . LYS A 1 98 ? 7.945 -6.299 -5.336 1.00 81.88 98 LYS A C 1
ATOM 794 O O . LYS A 1 98 ? 7.435 -7.067 -6.160 1.00 81.88 98 LYS A O 1
ATOM 799 N N . ILE A 1 99 ? 7.882 -6.520 -4.022 1.00 88.81 99 ILE A N 1
ATOM 800 C CA . ILE A 1 99 ? 7.124 -7.620 -3.417 1.00 88.81 99 ILE A CA 1
ATOM 801 C C . ILE A 1 99 ? 5.611 -7.382 -3.436 1.00 88.81 99 ILE A C 1
ATOM 803 O O . ILE A 1 99 ? 4.886 -8.366 -3.427 1.00 88.81 99 ILE A O 1
ATOM 807 N N . HIS A 1 100 ? 5.141 -6.134 -3.533 1.00 89.31 100 HIS A N 1
ATOM 808 C CA . HIS A 1 100 ? 3.718 -5.782 -3.633 1.00 89.31 100 HIS A CA 1
ATOM 809 C C . HIS A 1 100 ? 3.232 -5.727 -5.083 1.00 89.31 100 HIS A C 1
ATOM 811 O O . HIS A 1 100 ? 2.062 -5.959 -5.367 1.00 89.31 100 HIS A O 1
ATOM 817 N N . MET A 1 101 ? 4.133 -5.456 -6.027 1.00 86.19 101 MET A N 1
ATOM 818 C CA . MET A 1 101 ? 3.788 -5.339 -7.441 1.00 86.19 101 MET A CA 1
ATOM 819 C C . MET A 1 101 ? 3.761 -6.725 -8.101 1.00 86.19 101 MET A C 1
ATOM 821 O O . MET A 1 101 ? 4.805 -7.273 -8.469 1.00 86.19 101 MET A O 1
ATOM 825 N N . TYR A 1 102 ? 2.577 -7.326 -8.212 1.00 89.44 102 TYR A N 1
ATOM 826 C CA . TYR A 1 102 ? 2.337 -8.534 -9.005 1.00 89.44 102 TYR A CA 1
ATOM 827 C C . TYR A 1 102 ? 0.836 -8.770 -9.213 1.00 89.44 102 TYR A C 1
ATOM 829 O O . TYR A 1 102 ? 0.025 -8.528 -8.321 1.00 89.44 102 TYR A O 1
ATOM 837 N N . GLU A 1 103 ? 0.489 -9.308 -10.380 1.00 89.50 103 GLU A N 1
ATOM 838 C CA . GLU A 1 103 ? -0.888 -9.526 -10.843 1.00 89.50 103 GLU A CA 1
ATOM 839 C C . GLU A 1 103 ? -1.764 -10.285 -9.834 1.00 89.50 103 GLU A C 1
ATOM 841 O O . GLU A 1 103 ? -2.886 -9.881 -9.542 1.00 89.50 103 GLU A O 1
ATOM 846 N N . LYS A 1 104 ? -1.236 -11.354 -9.225 1.00 93.31 104 LYS A N 1
ATOM 847 C CA . LYS A 1 104 ? -2.010 -12.179 -8.286 1.00 93.31 104 LYS A CA 1
ATOM 848 C C . LYS A 1 104 ? -2.498 -11.397 -7.054 1.00 93.31 104 LYS A C 1
ATOM 850 O O . LYS A 1 104 ? -3.559 -11.726 -6.534 1.00 93.31 104 LYS A O 1
ATOM 855 N N . LEU A 1 105 ? -1.765 -10.378 -6.585 1.00 94.00 105 LEU A N 1
ATOM 856 C CA . LEU A 1 105 ? -2.244 -9.512 -5.496 1.00 94.00 105 LEU A CA 1
ATOM 857 C C . LEU A 1 105 ? -3.428 -8.663 -5.952 1.00 94.00 105 LEU A C 1
ATOM 859 O O . LEU A 1 105 ? -4.419 -8.567 -5.238 1.00 94.00 105 LEU A O 1
ATOM 863 N N . GLN A 1 106 ? -3.327 -8.077 -7.145 1.00 93.81 106 GLN A N 1
ATOM 864 C CA . GLN A 1 106 ? -4.386 -7.254 -7.719 1.00 93.81 106 GLN A CA 1
ATOM 865 C C . GLN A 1 106 ? -5.672 -8.063 -7.895 1.00 93.81 106 GLN A C 1
ATOM 867 O O . GLN A 1 106 ? -6.727 -7.624 -7.449 1.00 93.81 106 GLN A O 1
ATOM 872 N N . VAL A 1 107 ? -5.582 -9.257 -8.490 1.00 94.94 107 VAL A N 1
ATOM 873 C CA . VAL A 1 107 ? -6.736 -10.156 -8.656 1.00 94.94 107 VAL A CA 1
ATOM 874 C C . VAL A 1 107 ? -7.374 -10.472 -7.304 1.00 94.94 107 VAL A C 1
ATOM 876 O O . VAL A 1 107 ? -8.592 -10.418 -7.170 1.00 94.94 107 VAL A O 1
ATOM 879 N N . LEU A 1 108 ? -6.552 -10.751 -6.289 1.00 96.19 108 LEU A N 1
ATOM 880 C CA . LEU A 1 108 ? -7.011 -11.084 -4.944 1.00 96.19 108 LEU A CA 1
ATOM 881 C C . LEU A 1 108 ? -7.740 -9.913 -4.265 1.00 96.19 108 LEU A C 1
ATOM 883 O O . LEU A 1 108 ? -8.786 -10.133 -3.662 1.00 96.19 108 LEU A O 1
ATOM 887 N N . VAL A 1 109 ? -7.244 -8.679 -4.399 1.00 96.94 109 VAL A N 1
ATOM 888 C CA . VAL A 1 109 ? -7.923 -7.484 -3.868 1.00 96.94 109 VAL A CA 1
ATOM 889 C C . VAL A 1 109 ? -9.213 -7.202 -4.643 1.00 96.94 109 VAL A C 1
ATOM 891 O O . VAL A 1 109 ? -10.273 -7.074 -4.035 1.00 96.94 109 VAL A O 1
ATOM 894 N N . HIS A 1 110 ? -9.165 -7.177 -5.977 1.00 95.88 110 HIS A N 1
ATOM 895 C CA . HIS A 1 110 ? -10.331 -6.856 -6.809 1.00 95.88 110 HIS A CA 1
ATOM 896 C C . HIS A 1 110 ? -11.458 -7.889 -6.691 1.00 95.88 110 HIS A C 1
ATOM 898 O O . HIS A 1 110 ? -12.624 -7.526 -6.819 1.00 95.88 110 HIS A O 1
ATOM 904 N N . ALA A 1 111 ? -11.144 -9.154 -6.391 1.00 97.12 111 ALA A N 1
ATOM 905 C CA . ALA A 1 111 ? -12.150 -10.184 -6.130 1.00 97.12 111 ALA A CA 1
ATOM 906 C C . ALA A 1 111 ? -13.054 -9.862 -4.923 1.00 97.12 111 ALA A C 1
ATOM 908 O O . ALA A 1 111 ? -14.165 -10.374 -4.846 1.00 97.12 111 ALA A O 1
ATOM 909 N N . THR A 1 112 ? -12.610 -8.996 -4.003 1.00 97.44 112 THR A N 1
ATOM 910 C CA . THR A 1 112 ? -13.443 -8.490 -2.892 1.00 97.44 112 THR A CA 1
ATOM 911 C C . THR A 1 112 ? -14.293 -7.272 -3.270 1.00 97.44 112 THR A C 1
ATOM 913 O O . THR A 1 112 ? -15.103 -6.810 -2.473 1.00 97.44 112 THR A O 1
ATOM 916 N N . GLY A 1 113 ? -14.101 -6.720 -4.473 1.00 96.88 113 GLY A N 1
ATOM 917 C CA . GLY A 1 113 ? -14.656 -5.432 -4.894 1.00 96.88 113 GLY A CA 1
ATOM 918 C C . GLY A 1 113 ? -13.904 -4.214 -4.342 1.00 96.88 113 GLY A C 1
ATOM 919 O O . GLY A 1 113 ? -14.350 -3.086 -4.553 1.00 96.88 113 GLY A O 1
ATOM 920 N N . ALA A 1 114 ? -12.796 -4.417 -3.622 1.00 97.69 114 ALA A N 1
ATOM 921 C CA . ALA A 1 114 ? -11.936 -3.345 -3.137 1.00 97.69 114 ALA A CA 1
ATOM 922 C C . ALA A 1 114 ? -11.048 -2.768 -4.254 1.00 97.69 114 ALA A C 1
ATOM 924 O O . ALA A 1 114 ? -10.683 -3.453 -5.214 1.00 97.69 114 ALA A O 1
ATOM 925 N N . LEU A 1 115 ? -10.655 -1.506 -4.092 1.00 95.06 115 LEU A N 1
ATOM 926 C CA . LEU A 1 115 ? -9.718 -0.806 -4.966 1.00 95.06 115 LEU A CA 1
ATOM 927 C C . LEU A 1 115 ? -8.281 -0.979 -4.465 1.00 95.06 115 LEU A C 1
ATOM 929 O O . LEU A 1 115 ? -8.033 -0.970 -3.259 1.00 95.06 115 LEU A O 1
ATOM 933 N N . LEU A 1 116 ? -7.325 -1.077 -5.390 1.00 94.44 116 LEU A N 1
ATOM 934 C CA . LEU A 1 116 ? -5.895 -1.149 -5.089 1.00 94.44 116 LEU A CA 1
ATOM 935 C C . LEU A 1 116 ? -5.157 0.050 -5.691 1.00 94.44 116 LEU A C 1
ATOM 937 O O . LEU A 1 116 ? -5.181 0.257 -6.900 1.00 94.44 116 LEU A O 1
ATOM 941 N N . PHE A 1 117 ? -4.443 0.810 -4.865 1.00 90.56 117 PHE A N 1
ATOM 942 C CA . PHE A 1 117 ? -3.582 1.906 -5.305 1.00 90.56 117 PHE A CA 1
ATOM 943 C C . PHE A 1 117 ? -2.136 1.669 -4.884 1.00 90.56 117 PHE A C 1
ATOM 945 O O . PHE A 1 117 ? -1.857 1.250 -3.762 1.00 90.56 117 PHE A O 1
ATOM 952 N N . PHE A 1 118 ? -1.210 1.992 -5.786 1.00 88.38 118 PHE A N 1
ATOM 953 C CA . PHE A 1 118 ? 0.219 2.012 -5.495 1.00 88.38 118 PHE A CA 1
ATOM 954 C C . PHE A 1 118 ? 0.690 3.457 -5.382 1.00 88.38 118 PHE A C 1
ATOM 956 O O . PHE A 1 118 ? 0.472 4.258 -6.296 1.00 88.38 118 PHE A O 1
ATOM 963 N N . LEU A 1 119 ? 1.341 3.783 -4.270 1.00 86.12 119 LEU A N 1
ATOM 964 C CA . LEU A 1 119 ? 1.953 5.081 -4.051 1.00 86.12 119 LEU A CA 1
ATOM 965 C C . LEU A 1 119 ? 3.153 5.275 -4.971 1.00 86.12 119 LEU A C 1
ATOM 967 O O . LEU A 1 119 ? 3.830 4.334 -5.397 1.00 86.12 119 LEU A O 1
ATOM 971 N N . LEU A 1 120 ? 3.430 6.541 -5.258 1.00 77.81 120 LEU A N 1
ATOM 972 C CA . LEU A 1 120 ? 4.637 6.917 -5.967 1.00 77.81 120 LEU A CA 1
ATOM 973 C C . LEU A 1 120 ? 5.868 6.643 -5.082 1.00 77.81 120 LEU A C 1
ATOM 975 O O . LEU A 1 120 ? 5.814 6.788 -3.858 1.00 77.81 120 LEU A O 1
ATOM 979 N N . PRO A 1 121 ? 7.003 6.260 -5.681 1.00 71.44 121 PRO A N 1
ATOM 980 C CA . PRO A 1 121 ? 8.246 6.106 -4.940 1.00 71.44 121 PRO A CA 1
ATOM 981 C C . PRO A 1 121 ? 8.659 7.410 -4.292 1.00 71.44 121 PRO A C 1
ATOM 983 O O . PRO A 1 121 ? 8.556 8.476 -4.903 1.00 71.44 121 PRO A O 1
ATOM 986 N N . TYR A 1 122 ? 9.228 7.283 -3.096 1.00 69.31 122 TYR A N 1
ATOM 987 C CA . TYR A 1 122 ? 9.662 8.418 -2.288 1.00 69.31 122 TYR A CA 1
ATOM 988 C C . TYR A 1 122 ? 8.521 9.406 -2.005 1.00 69.31 122 TYR A C 1
ATOM 990 O O . TYR A 1 122 ? 8.766 10.599 -1.865 1.00 69.31 122 TYR A O 1
ATOM 998 N N . SER A 1 123 ? 7.283 8.913 -1.897 1.00 76.38 123 SER A N 1
ATOM 999 C CA . SER A 1 123 ? 6.141 9.666 -1.365 1.00 76.38 123 SER A CA 1
ATOM 1000 C C . SER A 1 123 ? 5.744 9.162 0.030 1.00 76.38 123 SER A C 1
ATOM 1002 O O . SER A 1 123 ? 4.598 8.752 0.213 1.00 76.38 123 SER A O 1
ATOM 1004 N N . PRO A 1 124 ? 6.669 9.161 1.017 1.00 74.94 124 PRO A N 1
ATOM 1005 C CA . PRO A 1 124 ? 6.354 8.739 2.381 1.00 74.94 124 PRO A CA 1
ATOM 1006 C C . PRO A 1 124 ? 5.280 9.632 3.009 1.00 74.94 124 PRO A C 1
ATOM 1008 O O . PRO A 1 124 ? 4.496 9.154 3.818 1.00 74.94 124 PRO A O 1
ATOM 1011 N N . ASP A 1 125 ? 5.180 10.888 2.567 1.00 81.62 125 ASP A N 1
ATOM 1012 C CA . ASP A 1 125 ? 4.152 11.833 3.008 1.00 81.62 125 ASP A CA 1
ATOM 1013 C C . ASP A 1 125 ? 2.733 11.344 2.687 1.00 81.62 125 ASP A C 1
ATOM 1015 O O . ASP A 1 125 ? 1.787 11.729 3.360 1.00 81.62 125 ASP A O 1
ATOM 1019 N N . LEU A 1 126 ? 2.577 10.464 1.691 1.00 82.50 126 LEU A N 1
ATOM 1020 C CA . LEU A 1 126 ? 1.297 9.854 1.321 1.00 82.50 126 LEU A CA 1
ATOM 1021 C C . LEU A 1 126 ? 1.096 8.466 1.948 1.00 82.50 126 LEU A C 1
ATOM 1023 O O . LEU A 1 126 ? 0.076 7.829 1.706 1.00 82.50 126 LEU A O 1
ATOM 1027 N N . ASN A 1 127 ? 2.057 7.964 2.726 1.00 85.62 127 ASN A N 1
ATOM 1028 C CA . ASN A 1 127 ? 2.011 6.626 3.301 1.00 85.62 127 ASN A CA 1
ATOM 1029 C C . ASN A 1 127 ? 1.747 6.685 4.811 1.00 85.62 127 ASN A C 1
ATOM 1031 O O . ASN A 1 127 ? 2.664 6.890 5.607 1.00 85.62 127 ASN A O 1
ATOM 1035 N N . SER A 1 128 ? 0.502 6.445 5.228 1.00 83.75 128 SER A N 1
ATOM 1036 C CA . SER A 1 128 ? 0.095 6.568 6.638 1.00 83.75 128 SER A CA 1
ATOM 1037 C C . SER A 1 128 ? 0.835 5.613 7.582 1.00 83.75 128 SER A C 1
ATOM 1039 O O . SER A 1 128 ? 0.974 5.910 8.774 1.00 83.75 128 SER A O 1
ATOM 1041 N N . ILE A 1 129 ? 1.391 4.507 7.067 1.00 85.12 129 ILE A N 1
ATOM 1042 C CA . ILE A 1 129 ? 2.212 3.597 7.872 1.00 85.12 129 ILE A CA 1
ATOM 1043 C C . ILE A 1 129 ? 3.498 4.268 8.373 1.00 85.12 129 ILE A C 1
ATOM 1045 O O . ILE A 1 129 ? 3.975 3.913 9.445 1.00 85.12 129 ILE A O 1
ATOM 1049 N N . GLU A 1 130 ? 4.037 5.267 7.663 1.00 84.75 130 GLU A N 1
ATOM 1050 C CA . GLU A 1 130 ? 5.237 6.000 8.093 1.00 84.75 130 GLU A CA 1
ATOM 1051 C C . GLU A 1 130 ? 4.964 6.809 9.362 1.00 84.75 130 GLU A C 1
ATOM 1053 O O . GLU A 1 130 ? 5.780 6.828 10.289 1.00 84.75 130 GLU A O 1
ATOM 1058 N N . VAL A 1 131 ? 3.776 7.413 9.456 1.00 82.25 131 VAL A N 1
ATOM 1059 C CA . VAL A 1 131 ? 3.342 8.117 10.667 1.00 82.25 131 VAL A CA 1
ATOM 1060 C C . VAL A 1 131 ? 3.131 7.117 11.811 1.00 82.25 131 VAL A C 1
ATOM 1062 O O . VAL A 1 131 ? 3.579 7.360 12.933 1.00 82.25 131 VAL A O 1
ATOM 1065 N N . GLY A 1 132 ? 2.553 5.945 11.528 1.00 83.56 132 GLY A N 1
ATOM 1066 C CA . GLY A 1 132 ? 2.444 4.847 12.496 1.00 83.56 132 GLY A CA 1
ATOM 1067 C C . GLY A 1 132 ? 3.810 4.356 12.997 1.00 83.56 132 GLY A C 1
ATOM 1068 O O . GLY A 1 132 ? 4.030 4.228 14.204 1.00 83.56 132 GLY A O 1
ATOM 1069 N N . PHE A 1 133 ? 4.777 4.164 12.096 1.00 85.88 133 PHE A N 1
ATOM 1070 C CA . PHE A 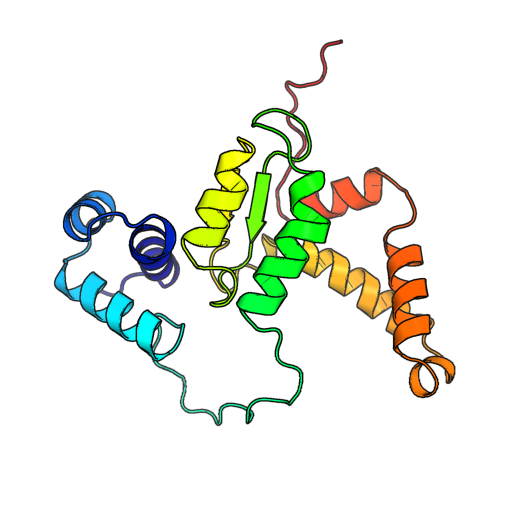1 133 ? 6.146 3.796 12.453 1.00 85.88 133 PHE A CA 1
ATOM 1071 C C . PHE A 1 133 ? 6.857 4.889 13.246 1.00 85.88 133 PHE A C 1
ATOM 1073 O O . PHE A 1 133 ? 7.663 4.572 14.121 1.00 85.88 133 PHE A O 1
ATOM 1080 N N . LEU A 1 134 ? 6.575 6.165 12.984 1.00 86.19 134 LEU A N 1
ATOM 1081 C CA . LEU A 1 134 ? 7.097 7.264 13.790 1.00 86.19 134 LEU A CA 1
ATOM 1082 C C . LEU A 1 134 ? 6.579 7.195 15.234 1.00 86.19 134 LEU A C 1
ATOM 1084 O O . LEU A 1 134 ? 7.373 7.354 16.164 1.00 86.19 134 LEU A O 1
ATOM 1088 N N . LEU A 1 135 ? 5.284 6.924 15.436 1.00 85.62 135 LEU A N 1
ATOM 1089 C CA . LEU A 1 135 ? 4.709 6.724 16.773 1.00 85.6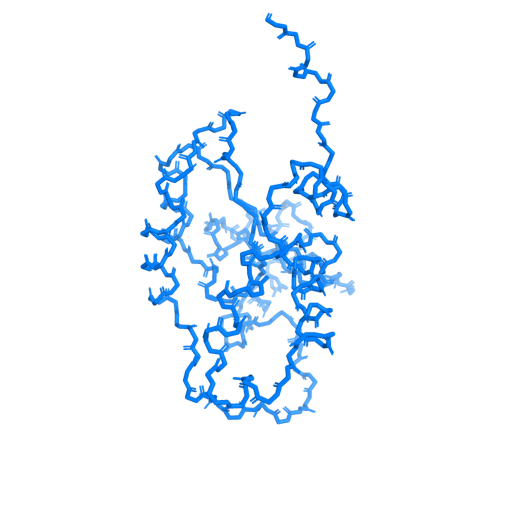2 135 LEU A CA 1
ATOM 1090 C C . LEU A 1 135 ? 5.372 5.546 17.490 1.00 85.62 135 LEU A C 1
ATOM 1092 O O . LEU A 1 135 ? 5.821 5.693 18.628 1.00 85.62 135 LEU A O 1
ATOM 1096 N N . LEU A 1 136 ? 5.519 4.421 16.791 1.00 87.56 136 LEU A N 1
ATOM 1097 C CA . LEU A 1 136 ? 6.173 3.228 17.315 1.00 87.56 136 LEU A CA 1
ATOM 1098 C C . LEU A 1 136 ? 7.624 3.505 17.729 1.00 87.56 136 LEU A C 1
ATOM 1100 O O . LEU A 1 136 ? 8.032 3.169 18.839 1.00 87.56 136 LEU A O 1
ATOM 1104 N N . LYS A 1 137 ? 8.403 4.167 16.863 1.00 87.69 137 LYS A N 1
ATOM 1105 C CA . LYS A 1 137 ? 9.797 4.545 17.145 1.00 87.69 137 LYS A CA 1
ATOM 1106 C C . LYS A 1 137 ? 9.892 5.442 18.375 1.00 87.69 137 LYS A C 1
ATOM 1108 O O . LYS A 1 137 ? 10.747 5.202 19.221 1.00 87.69 137 LYS A O 1
ATOM 1113 N N . ARG A 1 138 ? 9.013 6.441 18.501 1.00 88.88 138 ARG A N 1
ATOM 1114 C CA . ARG A 1 138 ? 8.970 7.337 19.670 1.00 88.88 138 ARG A CA 1
ATOM 1115 C C . ARG A 1 138 ? 8.633 6.581 20.952 1.00 88.88 138 ARG A C 1
ATOM 1117 O O . ARG A 1 138 ? 9.253 6.842 21.980 1.00 88.88 138 ARG A O 1
ATOM 1124 N N . TRP A 1 139 ? 7.682 5.648 20.891 1.00 89.81 139 TRP A N 1
ATOM 1125 C CA . TRP A 1 139 ? 7.330 4.811 22.036 1.00 89.81 139 TRP A CA 1
ATOM 1126 C C . TRP A 1 139 ? 8.522 3.952 22.461 1.00 89.81 139 TRP A C 1
ATOM 1128 O O . TRP A 1 139 ? 8.931 4.003 23.617 1.00 89.81 139 TRP A O 1
ATOM 1138 N N . ILE A 1 140 ? 9.154 3.250 21.516 1.00 87.69 140 ILE A N 1
ATOM 1139 C CA . ILE A 1 140 ? 10.347 2.436 21.779 1.00 87.69 140 ILE A CA 1
ATOM 1140 C C . ILE A 1 140 ? 11.462 3.311 22.361 1.00 87.69 140 ILE A C 1
ATOM 1142 O O . ILE A 1 140 ? 11.994 2.990 23.407 1.00 87.69 140 ILE A O 1
ATOM 1146 N N . GLN A 1 141 ? 11.784 4.463 21.776 1.00 87.44 141 GLN A N 1
ATOM 1147 C CA . GLN A 1 141 ? 12.840 5.339 22.307 1.00 87.44 141 GLN A CA 1
ATOM 1148 C C . GLN A 1 141 ? 12.588 5.811 23.744 1.00 87.44 141 GLN A C 1
ATOM 1150 O O . GLN A 1 141 ? 13.538 6.024 24.493 1.00 87.44 141 GLN A O 1
ATOM 1155 N N . ARG A 1 142 ? 11.322 5.999 24.124 1.00 88.19 142 ARG A N 1
ATOM 1156 C CA . ARG A 1 142 ? 10.948 6.474 25.458 1.00 88.19 142 ARG A CA 1
ATOM 1157 C C . ARG A 1 142 ? 10.844 5.347 26.487 1.00 88.19 142 ARG A C 1
ATOM 1159 O O . ARG A 1 142 ? 11.148 5.584 27.652 1.00 88.19 142 ARG A O 1
ATOM 1166 N N . TYR A 1 143 ? 10.389 4.164 26.076 1.00 85.38 143 TYR A N 1
ATOM 1167 C CA . TYR A 1 143 ? 9.977 3.093 26.990 1.00 85.38 143 TYR A CA 1
ATOM 1168 C C . TYR A 1 143 ? 10.753 1.784 26.823 1.00 85.38 143 TYR A C 1
ATOM 1170 O O . TYR A 1 143 ? 10.672 0.925 27.701 1.00 85.38 143 TYR A O 1
ATOM 1178 N N . ALA A 1 144 ? 11.521 1.615 25.743 1.00 79.31 144 ALA A N 1
ATOM 1179 C CA . ALA A 1 144 ? 12.418 0.477 25.591 1.00 79.31 144 ALA A CA 1
ATOM 1180 C C . ALA A 1 144 ? 13.557 0.608 26.602 1.00 79.31 144 ALA A C 1
ATOM 1182 O O . ALA A 1 144 ? 14.546 1.310 26.401 1.00 79.31 144 ALA A O 1
ATOM 1183 N N . ASN A 1 145 ? 13.376 -0.069 27.726 1.00 76.88 145 ASN A N 1
ATOM 1184 C CA . ASN A 1 145 ? 14.399 -0.283 28.730 1.00 76.88 145 ASN A CA 1
ATOM 1185 C C . ASN A 1 145 ? 15.225 -1.533 28.363 1.00 76.88 145 ASN A C 1
ATOM 1187 O O . ASN A 1 145 ? 15.170 -2.037 27.237 1.00 76.88 145 ASN A O 1
ATOM 1191 N N . MET A 1 146 ? 15.986 -2.064 29.324 1.00 69.38 146 MET A N 1
ATOM 1192 C CA . MET A 1 146 ? 16.787 -3.279 29.127 1.00 69.38 146 MET A CA 1
ATOM 1193 C C . MET A 1 146 ? 15.970 -4.478 28.605 1.00 69.38 146 MET A C 1
ATOM 1195 O O . MET A 1 146 ? 16.538 -5.311 27.906 1.00 69.38 146 MET A O 1
ATOM 1199 N N . ALA A 1 147 ? 14.647 -4.528 28.829 1.00 72.06 147 ALA A N 1
ATOM 1200 C CA . ALA A 1 147 ? 13.782 -5.605 28.340 1.00 72.06 147 ALA A CA 1
ATOM 1201 C C . ALA A 1 147 ? 13.735 -5.711 26.807 1.00 72.06 147 ALA A C 1
ATOM 1203 O O . ALA A 1 147 ? 13.468 -6.789 26.286 1.00 72.06 147 ALA A O 1
ATOM 1204 N N . PHE A 1 148 ? 14.039 -4.634 26.069 1.00 79.00 148 PHE A N 1
ATOM 1205 C CA . PHE A 1 148 ? 14.116 -4.705 24.606 1.00 79.00 148 PHE A CA 1
ATOM 1206 C C . PHE A 1 148 ? 15.267 -5.589 24.122 1.00 79.00 148 PHE A C 1
ATOM 1208 O O . PHE A 1 148 ? 15.147 -6.192 23.063 1.00 79.00 148 PHE A O 1
ATOM 1215 N N . ARG A 1 149 ? 16.376 -5.682 24.872 1.00 80.25 149 ARG A N 1
ATOM 1216 C CA . ARG A 1 149 ? 17.484 -6.583 24.512 1.00 80.25 149 ARG A CA 1
ATOM 1217 C C . ARG A 1 149 ? 17.143 -8.047 24.771 1.00 80.25 149 ARG A C 1
ATOM 1219 O O . ARG A 1 149 ? 17.608 -8.896 24.023 1.00 80.25 149 ARG A O 1
ATOM 1226 N N . GLU A 1 150 ? 16.344 -8.307 25.800 1.00 85.69 150 GLU A N 1
ATOM 1227 C CA . GLU A 1 150 ? 15.979 -9.660 26.228 1.00 85.69 150 GLU A CA 1
ATOM 1228 C C . GLU A 1 150 ? 14.853 -10.254 25.369 1.00 85.69 150 GLU A C 1
ATOM 1230 O O . GLU A 1 150 ? 14.961 -11.386 24.906 1.00 85.69 150 GLU A O 1
ATOM 1235 N N . ASP A 1 151 ? 13.787 -9.487 25.106 1.00 87.12 151 ASP A N 1
ATOM 1236 C CA . ASP A 1 151 ? 12.679 -9.916 24.242 1.00 87.12 151 ASP A CA 1
ATOM 1237 C C . ASP A 1 151 ? 12.157 -8.755 23.367 1.00 87.12 151 ASP A C 1
ATOM 1239 O O . ASP A 1 151 ? 11.155 -8.099 23.690 1.00 87.12 151 ASP A O 1
ATOM 1243 N N . PRO A 1 152 ? 12.805 -8.501 22.211 1.00 84.62 152 PRO A N 1
ATOM 1244 C CA . PRO A 1 152 ? 12.384 -7.460 21.278 1.00 84.62 152 PRO A CA 1
ATOM 1245 C C . PRO A 1 152 ? 10.952 -7.652 20.765 1.00 84.62 152 PRO A C 1
ATOM 1247 O O . PRO A 1 152 ? 10.260 -6.672 20.485 1.00 84.62 152 PRO A O 1
ATOM 1250 N N . LEU A 1 153 ? 10.488 -8.901 20.631 1.00 85.81 153 LEU A N 1
ATOM 1251 C CA . LEU A 1 153 ? 9.162 -9.201 20.093 1.00 85.81 153 LEU A CA 1
ATOM 1252 C C . LEU A 1 153 ? 8.068 -8.896 21.118 1.00 85.81 153 LEU A C 1
ATOM 1254 O O . LEU A 1 153 ? 7.026 -8.364 20.736 1.00 85.81 153 LEU A O 1
ATOM 1258 N N . ALA A 1 154 ? 8.281 -9.190 22.403 1.00 86.75 154 ALA A N 1
ATOM 1259 C CA . ALA A 1 154 ? 7.357 -8.777 23.459 1.00 86.75 154 ALA A CA 1
ATOM 1260 C C . ALA A 1 154 ? 7.261 -7.259 23.559 1.00 86.75 154 ALA A C 1
ATOM 1262 O O . ALA A 1 154 ? 6.148 -6.729 23.579 1.00 86.75 154 ALA A O 1
ATOM 1263 N N . VAL A 1 155 ? 8.397 -6.555 23.546 1.00 87.00 155 VAL A N 1
ATOM 1264 C CA . VAL A 1 155 ? 8.385 -5.087 23.583 1.00 87.00 155 VAL A CA 1
ATOM 1265 C C . VAL A 1 155 ? 7.678 -4.522 22.355 1.00 87.00 155 VAL A C 1
ATOM 1267 O O . VAL A 1 155 ? 6.847 -3.630 22.498 1.00 87.00 155 VAL A O 1
ATOM 1270 N N . LEU A 1 156 ? 7.924 -5.076 21.164 1.00 87.88 156 LEU A N 1
ATOM 1271 C CA . LEU A 1 156 ? 7.235 -4.661 19.944 1.00 87.88 156 LEU A CA 1
ATOM 1272 C C . LEU A 1 156 ? 5.721 -4.910 20.016 1.00 87.88 156 LEU A C 1
ATOM 1274 O O . LEU A 1 156 ? 4.956 -4.048 19.596 1.00 87.88 156 LEU A O 1
ATOM 1278 N N . ARG A 1 157 ? 5.270 -6.046 20.569 1.00 88.50 157 ARG A N 1
ATOM 1279 C CA . ARG A 1 157 ? 3.835 -6.335 20.760 1.00 88.50 157 ARG A CA 1
ATOM 1280 C C . ARG A 1 157 ? 3.168 -5.307 21.671 1.00 88.50 157 ARG A C 1
ATOM 1282 O O . ARG A 1 157 ? 2.101 -4.805 21.327 1.00 88.50 157 ARG A O 1
ATOM 1289 N N . VAL A 1 158 ? 3.803 -4.977 22.797 1.00 89.19 158 VAL A N 1
ATOM 1290 C CA . VAL A 1 158 ? 3.303 -3.949 23.722 1.00 89.19 158 VAL A CA 1
ATOM 1291 C C . VAL A 1 158 ? 3.294 -2.586 23.039 1.00 89.19 158 VAL A C 1
ATOM 1293 O O . VAL A 1 158 ? 2.269 -1.918 23.045 1.00 89.19 158 VAL A O 1
ATOM 1296 N N . ALA A 1 159 ? 4.391 -2.203 22.387 1.00 88.44 159 ALA A N 1
ATOM 1297 C CA . ALA A 1 159 ? 4.504 -0.929 21.688 1.00 88.44 159 ALA A CA 1
ATOM 1298 C C . ALA A 1 159 ? 3.427 -0.770 20.604 1.00 88.44 159 ALA A C 1
ATOM 1300 O O . ALA A 1 159 ? 2.774 0.266 20.534 1.00 88.44 159 ALA A O 1
ATOM 1301 N N . MET A 1 160 ? 3.197 -1.810 19.794 1.00 87.50 160 MET A N 1
ATOM 1302 C CA . MET A 1 160 ? 2.139 -1.820 18.784 1.00 87.50 160 MET A CA 1
ATOM 1303 C C . MET A 1 160 ? 0.770 -1.628 19.429 1.00 87.50 160 MET A C 1
ATOM 1305 O O . MET A 1 160 ? 0.054 -0.712 19.040 1.00 87.50 160 MET A O 1
ATOM 1309 N N . TYR A 1 161 ? 0.440 -2.421 20.455 1.00 88.00 161 TYR A N 1
ATOM 1310 C CA . TYR A 1 161 ? -0.821 -2.275 21.182 1.00 88.00 161 TYR A CA 1
ATOM 1311 C C . TYR A 1 161 ? -0.991 -0.858 21.742 1.00 88.00 161 TYR A C 1
ATOM 1313 O O . TYR A 1 161 ? -2.022 -0.237 21.525 1.00 88.00 161 TYR A O 1
ATOM 1321 N N . GLU A 1 162 ? 0.036 -0.311 22.388 1.00 87.38 162 GLU A N 1
ATOM 1322 C CA . GLU A 1 162 ? 0.029 1.024 22.989 1.00 87.38 162 GLU A CA 1
ATOM 1323 C C . GLU A 1 162 ? -0.091 2.157 21.959 1.00 87.38 162 GLU A C 1
ATOM 1325 O O . GLU A 1 162 ? -0.736 3.169 22.228 1.00 87.38 162 GLU A O 1
ATOM 1330 N N . CYS A 1 163 ? 0.492 1.998 20.770 1.00 82.88 163 CYS A N 1
ATOM 1331 C CA . CYS A 1 163 ? 0.357 2.961 19.678 1.00 82.88 163 CYS A CA 1
ATOM 1332 C C . CYS A 1 163 ? -0.993 2.859 18.955 1.00 82.88 163 CYS A C 1
ATOM 1334 O O . CYS A 1 163 ? -1.424 3.838 18.350 1.00 82.88 163 CYS A O 1
ATOM 1336 N N . THR A 1 164 ? -1.655 1.700 19.011 1.00 78.12 164 THR A N 1
ATOM 1337 C CA . THR A 1 164 ? -2.934 1.454 18.327 1.00 78.12 164 THR A CA 1
ATOM 1338 C C . THR A 1 164 ? -4.141 1.384 19.261 1.00 78.12 164 THR A C 1
ATOM 1340 O O . THR A 1 164 ? -5.259 1.219 18.774 1.00 78.12 164 THR A O 1
ATOM 1343 N N . LYS A 1 165 ? -3.958 1.485 20.587 1.00 74.94 165 LYS A N 1
ATOM 1344 C CA . LYS A 1 165 ? -5.058 1.409 21.559 1.00 74.94 165 LYS A CA 1
ATOM 1345 C C . LYS A 1 165 ? -5.943 2.652 21.456 1.00 74.94 165 LYS A C 1
ATOM 1347 O O . LYS A 1 165 ? -5.717 3.683 22.076 1.00 74.94 165 LYS A O 1
ATOM 1352 N N . GLN A 1 166 ? -6.934 2.516 20.587 1.00 62.62 166 GLN A N 1
ATOM 1353 C CA . GLN A 1 166 ? -8.211 3.214 20.538 1.00 62.62 166 GLN A CA 1
ATOM 1354 C C . GLN A 1 166 ? -8.192 4.686 20.957 1.00 62.62 166 GLN A C 1
ATOM 1356 O O . GLN A 1 166 ? -8.565 5.061 22.066 1.00 62.62 166 GLN A O 1
ATOM 1361 N N . LYS A 1 167 ? -7.892 5.523 19.969 1.00 61.81 167 LYS A N 1
ATOM 1362 C CA . LYS A 1 167 ? -8.714 6.698 19.685 1.00 61.81 167 LYS A CA 1
ATOM 1363 C C . LYS A 1 167 ? -8.968 6.677 18.184 1.00 61.81 167 LYS A C 1
ATOM 1365 O O . LYS A 1 167 ? -7.997 6.658 17.431 1.00 61.81 167 LYS A O 1
ATOM 1370 N N . GLU A 1 168 ? -10.224 6.635 17.743 1.00 65.12 168 GLU A N 1
ATOM 1371 C CA . GLU A 1 168 ? -10.562 6.798 16.314 1.00 65.12 168 GLU A CA 1
ATOM 1372 C C . GLU A 1 168 ? -9.874 8.043 15.743 1.00 65.12 168 GLU A C 1
ATOM 1374 O O . GLU A 1 168 ? -9.254 7.983 14.687 1.00 65.12 168 GLU A O 1
ATOM 1379 N N . GLU A 1 169 ? -9.802 9.094 16.559 1.00 67.56 169 GLU A N 1
ATOM 1380 C CA . GLU A 1 169 ? -9.038 10.315 16.326 1.00 67.56 169 GLU A CA 1
ATOM 1381 C C . GLU A 1 169 ? -7.560 10.068 15.952 1.00 67.56 169 GLU A C 1
ATOM 1383 O O . GLU A 1 169 ? -7.021 10.754 15.094 1.00 67.56 169 GLU A O 1
ATOM 1388 N N . VAL A 1 170 ? -6.869 9.082 16.541 1.00 71.38 170 VAL A N 1
ATOM 1389 C CA . VAL A 1 170 ? -5.479 8.752 16.163 1.00 71.38 170 VAL A CA 1
ATOM 1390 C C . VAL A 1 170 ? -5.439 8.140 14.768 1.00 71.38 170 VAL A C 1
ATOM 1392 O O . VAL A 1 170 ? -4.593 8.534 13.971 1.00 71.38 170 VAL A O 1
ATOM 1395 N N . ALA A 1 171 ? -6.351 7.220 14.446 1.00 70.56 171 ALA A N 1
ATOM 1396 C CA . ALA A 1 171 ? -6.416 6.626 13.114 1.00 70.56 171 ALA A CA 1
ATOM 1397 C C . ALA A 1 171 ? -6.760 7.682 12.052 1.00 70.56 171 ALA A C 1
ATOM 1399 O O . ALA A 1 171 ? -6.063 7.791 11.045 1.00 70.56 171 ALA A O 1
ATOM 1400 N N . GLU A 1 172 ? -7.766 8.515 12.302 1.00 76.50 172 GLU A N 1
ATOM 1401 C CA . GLU A 1 172 ? -8.144 9.618 11.416 1.00 76.50 172 GLU A CA 1
ATOM 1402 C C . GLU A 1 172 ? -7.013 10.632 11.248 1.00 76.50 172 GLU A C 1
ATOM 1404 O O . GLU A 1 172 ? -6.729 11.057 10.127 1.00 76.50 172 GLU A O 1
ATOM 1409 N N . ASN A 1 173 ? -6.303 10.967 12.328 1.00 78.50 173 ASN A N 1
ATOM 1410 C CA . ASN A 1 173 ? -5.150 11.859 12.273 1.00 78.50 173 ASN A CA 1
ATOM 1411 C C . ASN A 1 173 ? -3.999 11.264 11.456 1.00 78.50 173 ASN A C 1
ATOM 1413 O O . ASN A 1 173 ? -3.354 12.010 10.718 1.00 78.50 173 ASN A O 1
ATOM 1417 N N . LEU A 1 174 ? -3.746 9.950 11.546 1.00 81.31 174 LEU A N 1
ATOM 1418 C CA . LEU A 1 174 ? -2.721 9.270 10.740 1.00 81.31 174 LEU A CA 1
ATOM 1419 C C . LEU A 1 174 ? -3.001 9.435 9.243 1.00 81.31 174 LEU A C 1
ATOM 1421 O O . LEU A 1 174 ? -2.111 9.815 8.487 1.00 81.31 174 LEU A O 1
ATOM 1425 N N . TYR A 1 175 ? -4.240 9.181 8.820 1.00 85.31 175 TYR A N 1
ATOM 1426 C CA . TYR A 1 175 ? -4.644 9.320 7.420 1.00 85.31 175 TYR A CA 1
ATOM 1427 C C . TYR A 1 175 ? -4.724 10.793 6.981 1.00 85.31 175 TYR A C 1
ATOM 1429 O O . TYR A 1 175 ? -4.269 11.131 5.886 1.00 85.31 175 TYR A O 1
ATOM 1437 N N . SER A 1 176 ? -5.190 11.690 7.853 1.00 85.44 176 SER A N 1
ATOM 1438 C CA . SER A 1 176 ? -5.290 13.129 7.572 1.00 85.44 176 SER A CA 1
ATOM 1439 C C . SER A 1 176 ? -3.926 13.792 7.373 1.00 85.44 176 SER A C 1
ATOM 1441 O O . SER A 1 176 ? -3.800 14.660 6.508 1.00 85.44 176 SER A O 1
ATOM 1443 N N . HIS A 1 177 ? -2.885 13.359 8.100 1.00 84.12 177 HIS A N 1
ATOM 1444 C CA . HIS A 1 177 ? -1.503 13.817 7.877 1.00 84.12 177 HIS A CA 1
ATOM 1445 C C . HIS A 1 177 ? -1.004 13.506 6.460 1.00 84.12 177 HIS A C 1
ATOM 1447 O O . HIS A 1 177 ? -0.170 14.240 5.936 1.00 84.12 177 HIS A O 1
ATOM 1453 N N . CYS A 1 178 ? -1.547 12.462 5.829 1.00 85.50 178 CYS A N 1
ATOM 1454 C CA . CYS A 1 178 ? -1.238 12.074 4.456 1.00 85.50 178 CYS A CA 1
ATOM 1455 C C . CYS A 1 178 ? -2.182 12.693 3.412 1.00 85.50 178 CYS A C 1
ATOM 1457 O O . CYS A 1 178 ? -2.132 12.337 2.236 1.00 85.50 178 CYS A O 1
ATOM 1459 N N . GLY A 1 179 ? -3.058 13.613 3.828 1.00 85.75 179 GLY A N 1
ATOM 1460 C CA . GLY A 1 179 ? -4.024 14.276 2.954 1.00 85.75 179 GLY A CA 1
ATOM 1461 C C . GLY A 1 179 ? -5.310 13.484 2.705 1.00 85.75 179 GLY A C 1
ATOM 1462 O O . GLY A 1 179 ? -6.160 13.955 1.949 1.00 85.75 179 GLY A O 1
ATOM 1463 N N . TYR A 1 180 ? -5.496 12.324 3.343 1.00 86.25 180 TYR A N 1
ATOM 1464 C CA . TYR A 1 180 ? -6.743 11.563 3.268 1.00 86.25 180 TYR A CA 1
ATOM 1465 C C . TYR A 1 180 ? -7.736 12.106 4.291 1.00 86.25 180 TYR A C 1
ATOM 1467 O O . TYR A 1 180 ? -7.635 11.822 5.483 1.00 86.25 180 TYR A O 1
ATOM 1475 N N . LYS A 1 181 ? -8.690 12.909 3.822 1.00 81.44 181 LYS A N 1
ATOM 1476 C CA . LYS A 1 181 ? -9.738 13.482 4.668 1.00 81.44 181 LYS A CA 1
ATOM 1477 C C . LYS A 1 181 ? -11.015 12.640 4.605 1.00 81.44 181 LYS A C 1
ATOM 1479 O O . LYS A 1 181 ? -11.299 12.069 3.548 1.00 81.44 181 LYS A O 1
ATOM 1484 N N . PRO A 1 182 ? -11.796 12.579 5.697 1.00 72.88 182 PRO A N 1
ATOM 1485 C CA . PRO A 1 182 ? -13.133 12.004 5.667 1.00 72.88 182 PRO A CA 1
ATOM 1486 C C . PRO A 1 182 ? -13.987 12.690 4.600 1.00 72.88 182 PRO A C 1
ATOM 1488 O O . PRO A 1 182 ? -13.864 13.892 4.363 1.00 72.88 182 PRO A O 1
ATOM 1491 N N . ASN A 1 183 ? -14.849 11.920 3.945 1.00 67.88 183 ASN A N 1
ATOM 1492 C CA . ASN A 1 183 ? -15.741 12.460 2.934 1.00 67.88 183 ASN A CA 1
ATOM 1493 C C . ASN A 1 183 ? -16.880 13.225 3.637 1.00 67.88 183 ASN A C 1
ATOM 1495 O O . ASN A 1 183 ? -17.668 12.624 4.370 1.00 67.88 183 ASN A O 1
ATOM 1499 N N . GLU A 1 184 ? -16.976 14.539 3.415 1.00 59.22 184 GLU A N 1
ATOM 1500 C CA . GLU A 1 184 ? -17.984 15.419 4.045 1.00 59.22 184 GLU A CA 1
ATOM 1501 C C . GLU A 1 184 ? -19.433 15.030 3.678 1.00 59.22 184 GLU A C 1
ATOM 1503 O O . GLU A 1 184 ? -20.380 15.422 4.349 1.00 59.22 184 GLU A O 1
ATOM 1508 N N . SER A 1 185 ? -19.609 14.204 2.643 1.00 53.25 185 SER A N 1
ATOM 1509 C CA . SER A 1 185 ? -20.902 13.756 2.107 1.00 53.25 185 SER A CA 1
ATOM 1510 C C . SER A 1 185 ? -21.470 12.476 2.745 1.00 53.25 185 SER A C 1
ATOM 1512 O O . SER A 1 185 ? -22.555 12.044 2.365 1.00 53.25 185 SER A O 1
ATOM 1514 N N . SER A 1 186 ? -20.781 11.875 3.722 1.00 49.12 186 SER A N 1
ATOM 1515 C CA . SER A 1 186 ? -21.236 10.655 4.427 1.00 49.12 186 SER A CA 1
ATOM 1516 C C . SER A 1 186 ? -21.989 10.923 5.740 1.00 49.12 186 SER A C 1
ATOM 1518 O O . SER A 1 186 ? -22.377 9.978 6.421 1.00 49.12 186 SER A O 1
ATOM 1520 N N . ILE A 1 187 ? -22.211 12.190 6.106 1.00 42.75 187 ILE A N 1
ATOM 1521 C CA . ILE A 1 187 ? -23.018 12.572 7.274 1.00 42.75 187 ILE A CA 1
ATOM 1522 C C . ILE A 1 187 ? -24.466 12.778 6.824 1.00 42.75 187 ILE A C 1
ATOM 1524 O O . ILE A 1 187 ? -24.964 13.897 6.826 1.00 42.75 187 ILE A O 1
ATOM 1528 N N . HIS A 1 188 ? -25.160 11.717 6.426 1.00 34.62 188 HIS A N 1
ATOM 1529 C CA . HIS A 1 188 ? -26.616 11.713 6.531 1.00 34.62 188 HIS A CA 1
ATOM 1530 C C . HIS A 1 188 ? -27.076 10.340 7.040 1.00 34.62 188 HIS A C 1
ATOM 1532 O O . HIS A 1 188 ? -26.614 9.332 6.502 1.00 34.62 188 HIS A O 1
ATOM 1538 N N . PRO A 1 189 ? -27.882 10.318 8.120 1.00 40.88 189 PRO A N 1
ATOM 1539 C CA . PRO A 1 189 ? -28.337 9.098 8.784 1.00 40.88 189 PRO A CA 1
ATOM 1540 C C . PRO A 1 189 ? -29.261 8.247 7.910 1.00 40.88 189 PRO A C 1
ATOM 1542 O O . PRO A 1 189 ? -29.962 8.821 7.045 1.00 40.88 189 PRO A O 1
#